Protein AF-A0A3D4H0Y0-F1 (afdb_monomer)

Radius of gyration: 24.09 Å; Cα contacts (8 Å, |Δi|>4): 295; chains: 1; bounding box: 53×53×66 Å

Nearest PDB structures (foldseek):
  8f6h-assembly1_B  TM=2.049E-01  e=4.988E+00  Shewanella oneidensis MR-1
  6fl0-assembly5_Q-3  TM=1.870E-01  e=9.368E+00  Borreliella bavariensis

pLDDT: mean 88.41, std 10.38, range [53.19, 98.62]

Secondary structure (DSSP, 8-state):
-HHHHHHHHHHHHHHHHHHHHHHHHHHHHHHHHHHHTT-HHHHHHHHHHHHHHHHHHHHHHIIIIIHHHHHHHHHHHHHHHHS--SS-TTTSTTHHHHH-HHHHHHHHHHHHHHHHHHHHHTHHHHHHHHT----S-B-TTT--BHHIIIIIHHHHHHHHHHHHHHHHHHHHHHHHHHHHTTSEE-SSS-EE-HHHHHHHHHHHHHHHHHHHHHHHHHHHHGGG-B-SSSBS--HHIIIIIHHHHHHHHHHHHHHHHHHHHHHHH--THHHHHHHHHHHHHHHHHHTS--

Structure (mmCIF, N/CA/C/O backbone):
data_AF-A0A3D4H0Y0-F1
#
_entry.id   AF-A0A3D4H0Y0-F1
#
loop_
_atom_site.group_PDB
_atom_site.id
_atom_site.type_symbol
_atom_site.label_atom_id
_atom_site.label_alt_id
_atom_site.label_comp_id
_atom_site.label_asym_id
_atom_site.label_entity_id
_atom_site.label_seq_id
_atom_site.pdbx_PDB_ins_code
_atom_site.Cartn_x
_atom_site.Cartn_y
_atom_site.Cartn_z
_atom_site.occupancy
_atom_site.B_iso_or_equiv
_atom_site.auth_seq_id
_atom_site.auth_comp_id
_atom_site.auth_asym_id
_atom_site.auth_atom_id
_atom_site.pdbx_PDB_model_num
ATOM 1 N N . MET A 1 1 ? 22.592 -27.698 -20.020 1.00 54.56 1 MET A N 1
ATOM 2 C CA . MET A 1 1 ? 21.573 -26.816 -19.390 1.00 54.56 1 MET A CA 1
ATOM 3 C C . MET A 1 1 ? 20.230 -27.520 -19.154 1.00 54.56 1 MET A C 1
ATOM 5 O O . MET A 1 1 ? 19.582 -27.231 -18.156 1.00 54.56 1 MET A O 1
ATOM 9 N N . GLU A 1 2 ? 19.843 -28.496 -19.982 1.00 62.19 2 GLU A N 1
ATOM 10 C CA . GLU A 1 2 ? 18.548 -29.202 -19.914 1.00 62.19 2 GLU A CA 1
ATOM 11 C C . GLU A 1 2 ? 18.306 -30.037 -18.634 1.00 62.19 2 GLU A C 1
ATOM 13 O O . GLU A 1 2 ? 17.194 -30.087 -18.117 1.00 62.19 2 GLU A O 1
ATOM 18 N N . GLN A 1 3 ? 19.344 -30.651 -18.047 1.00 63.59 3 GLN A N 1
ATOM 19 C CA . GLN A 1 3 ? 19.195 -31.382 -16.775 1.00 63.59 3 GLN A CA 1
ATOM 20 C C . GLN A 1 3 ? 18.912 -30.462 -15.576 1.00 63.59 3 GLN A C 1
ATOM 22 O O . GLN A 1 3 ? 18.228 -30.871 -14.639 1.00 63.59 3 GLN A O 1
ATOM 27 N N . ARG A 1 4 ? 19.414 -29.216 -15.589 1.00 66.25 4 ARG A N 1
ATOM 28 C CA . ARG A 1 4 ? 19.151 -28.243 -14.517 1.00 66.25 4 ARG A CA 1
ATOM 29 C C . ARG A 1 4 ? 17.690 -27.787 -14.548 1.00 66.25 4 ARG A C 1
ATOM 31 O O . ARG A 1 4 ? 17.073 -27.759 -13.491 1.00 66.25 4 ARG A O 1
ATOM 38 N N . SER A 1 5 ? 17.113 -27.506 -15.722 1.00 71.50 5 SER A N 1
ATOM 39 C CA . SER A 1 5 ? 15.701 -27.094 -15.826 1.00 71.50 5 SER A CA 1
ATOM 40 C C . SER A 1 5 ? 14.728 -28.215 -15.440 1.00 71.50 5 SER A C 1
ATOM 42 O O . SER A 1 5 ? 13.776 -27.957 -14.710 1.00 71.50 5 SER A O 1
ATOM 44 N N . LYS A 1 6 ? 15.007 -29.471 -15.823 1.00 78.88 6 LYS A N 1
ATOM 45 C CA . LYS A 1 6 ? 14.192 -30.636 -15.425 1.00 78.88 6 LYS A CA 1
ATOM 46 C C . LYS A 1 6 ? 14.171 -30.844 -13.904 1.00 78.88 6 LYS A C 1
ATOM 48 O O . LYS A 1 6 ? 13.111 -31.107 -13.347 1.00 78.88 6 LYS A O 1
ATOM 53 N N . ARG A 1 7 ? 15.306 -30.654 -13.215 1.00 82.25 7 ARG A N 1
ATOM 54 C CA . ARG A 1 7 ? 15.380 -30.734 -11.741 1.00 82.25 7 ARG A CA 1
ATOM 55 C C . ARG A 1 7 ? 14.537 -29.658 -11.051 1.00 82.25 7 ARG A C 1
ATOM 57 O O . ARG A 1 7 ? 13.837 -29.976 -10.097 1.00 82.25 7 ARG A O 1
ATOM 64 N N . TRP A 1 8 ? 14.562 -28.418 -11.547 1.00 81.50 8 TRP A N 1
ATOM 65 C CA . TRP A 1 8 ? 13.731 -27.337 -11.003 1.00 81.50 8 TRP A CA 1
ATOM 66 C C . TRP A 1 8 ? 12.239 -27.597 -11.202 1.00 81.50 8 TRP A C 1
ATOM 68 O O . TRP A 1 8 ? 11.475 -27.406 -10.267 1.00 81.50 8 TRP A O 1
ATOM 78 N N . ILE A 1 9 ? 11.831 -28.111 -12.366 1.00 83.19 9 ILE A N 1
ATOM 79 C CA . ILE A 1 9 ? 10.428 -28.467 -12.627 1.00 83.19 9 ILE A CA 1
ATOM 80 C C . ILE A 1 9 ? 9.958 -29.555 -11.657 1.00 83.19 9 ILE A C 1
ATOM 82 O O . ILE A 1 9 ? 8.912 -29.404 -11.033 1.00 83.19 9 ILE A O 1
ATOM 86 N N . VAL A 1 10 ? 10.746 -30.620 -11.477 1.00 87.94 10 VAL A N 1
ATOM 87 C CA . VAL A 1 10 ? 10.414 -31.696 -10.531 1.00 87.94 10 VAL A CA 1
ATOM 88 C C . VAL A 1 10 ? 10.321 -31.157 -9.102 1.00 87.94 10 VAL A C 1
ATOM 90 O O . VAL A 1 10 ? 9.354 -31.455 -8.409 1.00 87.94 10 VAL A O 1
ATOM 93 N N . LEU A 1 11 ? 11.261 -30.309 -8.672 1.00 88.19 11 LEU A N 1
ATOM 94 C CA . LEU A 1 11 ? 11.213 -29.676 -7.349 1.00 88.19 11 LEU A CA 1
ATOM 95 C C . LEU A 1 11 ? 9.971 -28.796 -7.167 1.00 88.19 11 LEU A C 1
ATOM 97 O O . LEU A 1 11 ? 9.327 -28.876 -6.126 1.00 88.19 11 LEU A O 1
ATOM 101 N N . THR A 1 12 ? 9.601 -27.990 -8.165 1.00 84.81 12 THR A N 1
ATOM 102 C CA . THR A 1 12 ? 8.393 -27.153 -8.113 1.00 84.81 12 THR A CA 1
ATOM 103 C C . THR A 1 12 ? 7.126 -27.997 -8.045 1.00 84.81 12 THR A C 1
ATOM 105 O O . THR A 1 12 ? 6.233 -27.676 -7.267 1.00 84.81 12 THR A O 1
ATOM 108 N N . VAL A 1 13 ? 7.049 -29.088 -8.810 1.00 88.56 13 VAL A N 1
ATOM 109 C CA . VAL A 1 13 ? 5.905 -30.011 -8.776 1.00 88.56 13 VAL A CA 1
ATOM 110 C C . VAL A 1 13 ? 5.809 -30.711 -7.422 1.00 88.56 13 VAL A C 1
ATOM 112 O O . VAL A 1 13 ? 4.723 -30.778 -6.856 1.00 88.56 13 VAL A O 1
ATOM 115 N N . LEU A 1 14 ? 6.929 -31.182 -6.867 1.00 87.75 14 LEU A N 1
ATOM 116 C CA . LEU A 1 14 ? 6.955 -31.839 -5.558 1.00 87.75 14 LEU A CA 1
ATOM 117 C C . LEU A 1 14 ? 6.588 -30.874 -4.426 1.00 87.75 14 LEU A C 1
ATOM 119 O O . LEU A 1 14 ? 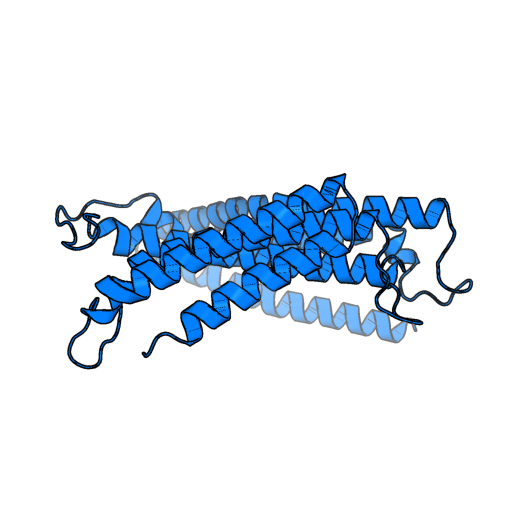5.767 -31.218 -3.581 1.00 87.75 14 LEU A O 1
ATOM 123 N N . LEU A 1 15 ? 7.141 -29.657 -4.430 1.00 85.38 15 LEU A N 1
ATOM 124 C CA . LEU A 1 15 ? 6.785 -28.619 -3.459 1.00 85.38 15 LEU A CA 1
ATOM 125 C C . LEU A 1 15 ? 5.312 -28.223 -3.598 1.00 85.38 15 LEU A C 1
ATOM 127 O O . LEU A 1 15 ? 4.591 -28.198 -2.605 1.00 85.38 15 LEU A O 1
ATOM 131 N N . GLY A 1 16 ? 4.846 -27.973 -4.824 1.00 82.81 16 GLY A N 1
ATOM 132 C CA . GLY A 1 16 ? 3.447 -27.651 -5.102 1.00 82.81 16 GLY A CA 1
ATOM 133 C C . GLY A 1 16 ? 2.494 -28.761 -4.658 1.00 82.81 16 GLY A C 1
ATOM 134 O O . GLY A 1 16 ? 1.477 -28.476 -4.033 1.00 82.81 16 GLY A O 1
ATOM 135 N N . GLY A 1 17 ? 2.855 -30.023 -4.902 1.00 83.56 17 GLY A N 1
ATOM 136 C CA . GLY A 1 17 ? 2.104 -31.191 -4.449 1.00 83.56 17 GLY A CA 1
ATOM 137 C C . GLY A 1 17 ? 2.077 -31.321 -2.927 1.00 83.56 17 GLY A C 1
ATOM 138 O O . GLY A 1 17 ? 1.008 -31.506 -2.354 1.00 83.56 17 GLY A O 1
ATOM 139 N N . PHE A 1 18 ? 3.220 -31.154 -2.255 1.00 85.00 18 PHE A N 1
ATOM 140 C CA . PHE A 1 18 ? 3.308 -31.214 -0.795 1.00 85.00 18 PHE A CA 1
ATOM 141 C C . PHE A 1 18 ? 2.444 -30.135 -0.127 1.00 85.00 18 PHE A C 1
ATOM 143 O O . PHE A 1 18 ? 1.617 -30.448 0.731 1.00 85.00 18 PHE A O 1
ATOM 150 N N . PHE A 1 19 ? 2.579 -28.872 -0.540 1.00 81.56 19 PHE A N 1
ATOM 151 C CA . PHE A 1 19 ? 1.761 -27.788 0.010 1.00 81.56 19 PHE A CA 1
ATOM 152 C C . PHE A 1 19 ? 0.279 -27.938 -0.359 1.00 81.56 19 PHE A C 1
ATOM 154 O O . PHE A 1 19 ? -0.586 -27.697 0.482 1.00 81.56 19 PHE A O 1
ATOM 161 N N . GLY A 1 20 ? -0.020 -28.386 -1.582 1.00 81.69 20 GLY A N 1
ATOM 162 C CA . GLY A 1 20 ? -1.386 -28.608 -2.052 1.00 81.69 20 GLY A CA 1
ATOM 163 C C . GLY A 1 20 ? -2.115 -29.709 -1.280 1.00 81.69 20 GLY A C 1
ATOM 164 O O . GLY A 1 20 ? -3.254 -29.512 -0.868 1.00 81.69 20 GLY A O 1
ATOM 165 N N . ILE A 1 21 ? -1.454 -30.841 -1.015 1.00 85.88 21 ILE A N 1
ATOM 166 C CA . ILE A 1 21 ? -2.041 -31.948 -0.246 1.00 85.88 21 ILE A CA 1
ATOM 167 C C . ILE A 1 21 ? -2.321 -31.515 1.193 1.00 85.88 21 ILE A C 1
ATOM 169 O O . ILE A 1 21 ? -3.424 -31.737 1.679 1.00 85.88 21 ILE A O 1
ATOM 173 N N . ASN A 1 22 ? -1.371 -30.851 1.860 1.00 84.00 22 ASN A N 1
ATOM 174 C CA . ASN A 1 22 ? -1.583 -30.363 3.228 1.00 84.00 22 ASN A CA 1
ATOM 175 C C . ASN A 1 22 ? -2.764 -29.385 3.306 1.00 84.00 22 ASN A C 1
ATOM 177 O O . ASN A 1 22 ? -3.580 -29.464 4.223 1.00 84.00 22 ASN A O 1
ATOM 181 N N . PHE A 1 23 ? -2.893 -28.501 2.314 1.00 81.38 23 PHE A N 1
ATOM 182 C CA . PHE A 1 23 ? -4.030 -27.592 2.205 1.00 81.38 23 PHE A CA 1
ATOM 183 C C . PHE A 1 23 ? -5.356 -28.354 2.071 1.00 81.38 23 PHE A C 1
ATOM 185 O O . PHE A 1 23 ? -6.297 -28.077 2.813 1.00 81.38 23 PHE A O 1
ATOM 192 N N . LEU A 1 24 ? -5.428 -29.341 1.173 1.00 84.75 24 LEU A N 1
ATOM 193 C CA . LEU A 1 24 ? -6.641 -30.138 0.969 1.00 84.75 24 LEU A CA 1
ATOM 194 C C . LEU A 1 24 ? -7.011 -30.949 2.212 1.00 84.75 24 LEU A C 1
ATOM 196 O O . LEU A 1 24 ? -8.181 -30.980 2.581 1.00 84.75 24 LEU A O 1
ATOM 200 N N . VAL A 1 25 ? -6.026 -31.553 2.881 1.00 89.31 25 VAL A N 1
ATOM 201 C CA . VAL A 1 25 ? -6.243 -32.315 4.118 1.00 89.31 25 VAL A CA 1
ATOM 202 C C . VAL A 1 25 ? -6.786 -31.409 5.220 1.00 89.31 25 VAL A C 1
ATOM 204 O O . VAL A 1 25 ? -7.753 -31.787 5.877 1.00 89.31 25 VAL A O 1
ATOM 207 N N . SER A 1 26 ? -6.230 -30.204 5.392 1.00 86.19 26 SER A N 1
ATOM 208 C CA . SER A 1 26 ? -6.727 -29.230 6.373 1.00 86.19 26 SER A CA 1
ATOM 209 C C . SER A 1 26 ? -8.186 -28.862 6.101 1.00 86.19 26 SER A C 1
ATOM 211 O O . SER A 1 26 ? -9.029 -29.030 6.973 1.00 86.19 26 SER A O 1
ATOM 213 N N . TYR A 1 27 ? -8.509 -28.439 4.874 1.00 86.81 27 TYR A N 1
ATOM 214 C CA . TYR A 1 27 ? -9.871 -28.029 4.514 1.00 86.81 27 TYR A CA 1
ATOM 215 C C . TYR A 1 27 ? -10.884 -29.168 4.598 1.00 86.81 27 TYR A C 1
ATOM 217 O O . TYR A 1 27 ? -12.022 -28.952 5.010 1.00 86.81 27 TYR A O 1
ATOM 225 N N . TYR A 1 2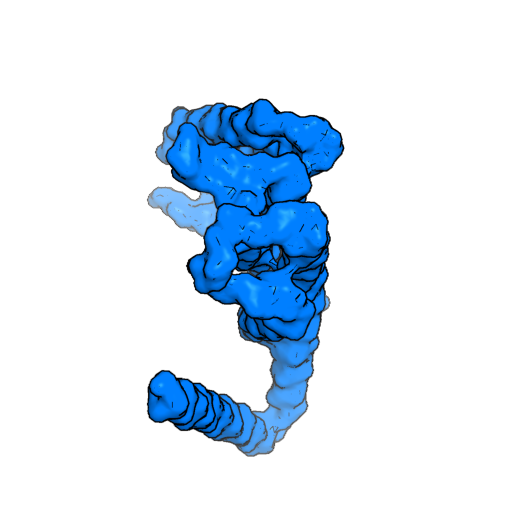8 ? -10.482 -30.373 4.200 1.00 88.12 28 TYR A N 1
ATOM 226 C CA . TYR A 1 28 ? -11.331 -31.552 4.289 1.00 88.12 28 TYR A CA 1
ATOM 227 C C . TYR A 1 28 ? -11.599 -31.939 5.746 1.00 88.12 28 TYR A C 1
ATOM 229 O O . TYR A 1 28 ? -12.737 -32.236 6.102 1.00 88.12 28 TYR A O 1
ATOM 237 N N . THR A 1 29 ? -10.573 -31.875 6.599 1.00 90.06 29 THR A N 1
ATOM 238 C CA . THR A 1 29 ? -10.706 -32.143 8.037 1.00 90.06 29 THR A CA 1
ATOM 239 C C . THR A 1 29 ? -11.616 -31.114 8.700 1.00 90.06 29 THR A C 1
ATOM 241 O O . THR A 1 29 ? -12.528 -31.501 9.426 1.00 90.06 29 THR A O 1
ATOM 244 N N . ASP A 1 30 ? -11.440 -29.825 8.395 1.00 88.69 30 ASP A N 1
ATOM 245 C CA . ASP A 1 30 ? -12.303 -28.760 8.911 1.00 88.69 30 ASP A CA 1
ATOM 246 C C . ASP A 1 30 ? -13.755 -28.966 8.461 1.00 88.69 30 ASP A C 1
ATOM 248 O O . ASP A 1 30 ? -14.679 -28.887 9.268 1.00 88.69 30 ASP A O 1
ATOM 252 N N . TRP A 1 31 ? -13.972 -29.296 7.184 1.00 91.62 31 TRP A N 1
ATOM 253 C CA . TRP A 1 31 ? -15.306 -29.563 6.650 1.00 91.62 31 TRP A CA 1
ATOM 254 C C . TRP A 1 31 ? -15.997 -30.739 7.355 1.00 91.62 31 TRP A C 1
ATOM 256 O O . TRP A 1 31 ? -17.157 -30.609 7.754 1.00 91.62 31 TRP A O 1
ATOM 266 N N . LEU A 1 32 ? -15.286 -31.854 7.568 1.00 90.94 32 LEU A N 1
ATOM 267 C CA . LEU A 1 32 ? -15.801 -32.998 8.329 1.00 90.94 32 LEU A CA 1
ATOM 268 C C . LEU A 1 32 ? -16.092 -32.632 9.788 1.00 90.94 32 LEU A C 1
ATOM 270 O O . LEU A 1 32 ? -17.118 -33.046 10.325 1.00 90.94 32 LEU A O 1
ATOM 274 N N . TRP A 1 33 ? -15.223 -31.840 10.418 1.00 92.25 33 TRP A N 1
ATOM 275 C CA . TRP A 1 33 ? -15.394 -31.401 11.801 1.00 92.25 33 TRP A CA 1
ATOM 276 C C . TRP A 1 33 ? -16.641 -30.525 11.970 1.00 92.25 33 TRP A C 1
ATOM 278 O O . TRP A 1 33 ? -17.483 -30.812 12.817 1.00 92.25 33 TRP A O 1
ATOM 288 N N . PHE A 1 34 ? -16.819 -29.508 11.117 1.00 91.25 34 PHE A N 1
ATOM 289 C CA . PHE A 1 34 ? -18.019 -28.662 11.135 1.00 91.25 34 PHE A CA 1
ATOM 290 C C . PHE A 1 34 ? -19.288 -29.447 10.789 1.00 91.25 34 PHE A C 1
ATOM 292 O O . PHE A 1 34 ? -20.349 -29.169 11.350 1.00 91.25 34 PHE A O 1
ATOM 299 N N . GLY A 1 35 ? -19.189 -30.416 9.874 1.00 91.06 35 GLY A N 1
ATOM 300 C CA . GLY A 1 35 ? -20.285 -31.320 9.534 1.00 91.06 35 GLY A CA 1
ATOM 301 C C . GLY A 1 35 ? -20.710 -32.197 10.712 1.00 91.06 35 GLY A C 1
ATOM 302 O O . GLY A 1 35 ? -21.901 -32.328 10.962 1.00 91.06 35 GLY A O 1
ATOM 303 N N . GLY A 1 36 ? -19.754 -32.729 11.477 1.00 92.12 36 GLY A N 1
ATOM 304 C CA . GLY A 1 36 ? -20.027 -33.557 12.657 1.00 92.12 36 GLY A CA 1
ATOM 305 C C . GLY A 1 36 ? -20.658 -32.810 13.838 1.00 92.12 36 GLY A C 1
ATOM 306 O O . GLY A 1 36 ? -21.179 -33.452 14.743 1.00 92.12 36 GLY A O 1
ATOM 307 N N . LEU A 1 37 ? -20.622 -31.474 13.832 1.00 92.62 37 LEU A N 1
ATOM 308 C CA . LEU A 1 37 ? -21.196 -30.610 14.870 1.00 92.62 37 LEU A CA 1
ATOM 309 C C . LEU A 1 37 ? -22.500 -29.915 14.435 1.00 92.62 37 LEU A C 1
ATOM 311 O O . LEU A 1 37 ? -22.904 -28.947 15.071 1.00 92.62 37 LEU A O 1
ATOM 315 N N . ASP A 1 38 ? -23.122 -30.333 13.326 1.00 90.31 38 ASP A N 1
ATOM 316 C CA . ASP A 1 38 ? -24.297 -29.669 12.730 1.00 90.31 38 ASP A CA 1
ATOM 317 C C . ASP A 1 38 ? -24.082 -28.164 12.439 1.00 90.31 38 ASP A C 1
ATOM 319 O O . ASP A 1 38 ? -25.002 -27.340 12.413 1.00 90.31 38 ASP A O 1
ATOM 323 N N . HIS A 1 39 ? -22.832 -27.781 12.164 1.00 92.69 39 HIS A N 1
ATOM 324 C CA . HIS A 1 39 ? -22.411 -26.401 11.912 1.00 92.69 39 HIS A CA 1
ATOM 325 C C . HIS A 1 39 ? -21.767 -26.215 10.531 1.00 92.69 39 HIS A C 1
ATOM 327 O O . HIS A 1 39 ? -21.038 -25.248 10.298 1.00 92.69 39 HIS A O 1
ATOM 333 N N . ALA A 1 40 ? -22.092 -27.079 9.563 1.00 89.81 40 ALA A N 1
ATOM 334 C CA . ALA A 1 40 ? -21.593 -27.001 8.185 1.00 89.81 40 ALA A CA 1
ATOM 335 C C . ALA A 1 40 ? -21.831 -25.629 7.514 1.00 89.81 40 ALA A C 1
ATOM 337 O O . ALA A 1 40 ? -21.030 -25.181 6.692 1.00 89.81 40 ALA A O 1
ATOM 338 N N . ALA A 1 41 ? -22.900 -24.915 7.886 1.00 91.38 41 ALA A N 1
ATOM 339 C CA . ALA A 1 41 ? -23.169 -23.564 7.390 1.00 91.38 41 ALA A CA 1
ATOM 340 C C . ALA A 1 41 ? -22.077 -22.549 7.787 1.00 91.38 41 ALA A C 1
ATOM 342 O O . ALA A 1 41 ? -21.784 -21.631 7.018 1.00 91.38 41 ALA A O 1
ATOM 343 N N . VAL A 1 42 ? -21.449 -22.713 8.958 1.00 90.75 42 VAL A N 1
ATOM 344 C CA . VAL A 1 42 ? -20.369 -21.836 9.440 1.00 90.75 42 VAL A CA 1
ATOM 345 C C . VAL A 1 42 ? -19.126 -21.992 8.568 1.00 90.75 42 VAL A C 1
ATOM 347 O O . VAL A 1 42 ? -18.540 -20.987 8.165 1.00 90.75 42 VAL A O 1
ATOM 350 N N . PHE A 1 43 ? -18.779 -23.228 8.202 1.00 90.94 43 PHE A N 1
ATOM 351 C CA . PHE A 1 43 ? -17.675 -23.513 7.283 1.00 90.94 43 PHE A CA 1
ATOM 352 C C . PHE A 1 43 ? -17.863 -22.808 5.934 1.00 90.94 43 PHE A C 1
ATOM 354 O O . PHE A 1 43 ? -16.965 -22.112 5.460 1.00 90.94 43 PHE A O 1
ATOM 361 N N . TRP A 1 44 ? -19.052 -22.915 5.333 1.00 91.31 44 TRP A N 1
ATOM 362 C CA . TRP A 1 44 ? -19.324 -22.266 4.048 1.00 91.31 44 TRP A CA 1
ATOM 363 C C . TRP A 1 44 ? -19.301 -20.740 4.135 1.00 91.31 44 TRP A C 1
ATOM 365 O O . TRP A 1 44 ? -18.750 -20.097 3.243 1.00 91.31 44 TRP A O 1
ATOM 375 N N . ARG A 1 45 ? -19.826 -20.153 5.219 1.00 91.06 45 ARG A N 1
ATOM 376 C CA . ARG A 1 45 ? -19.740 -18.701 5.455 1.00 91.06 45 ARG A CA 1
ATOM 377 C C . ARG A 1 45 ? -18.294 -18.235 5.612 1.00 91.06 45 ARG A C 1
ATOM 379 O O . ARG A 1 45 ? -17.912 -17.233 5.013 1.00 91.06 45 ARG A O 1
ATOM 386 N N . MET A 1 46 ? -17.483 -18.977 6.366 1.00 92.06 46 MET A N 1
ATOM 387 C CA . MET A 1 46 ? -16.050 -18.713 6.517 1.00 92.06 46 MET A CA 1
ATOM 388 C C . MET A 1 46 ? -15.338 -18.744 5.161 1.00 92.06 46 MET A C 1
ATOM 390 O O . MET A 1 46 ? -14.586 -17.825 4.829 1.00 92.06 46 MET A O 1
ATOM 394 N N . LEU A 1 47 ? -15.597 -19.778 4.357 1.00 91.81 47 LEU A N 1
ATOM 395 C CA . LEU A 1 47 ? -14.970 -19.945 3.052 1.00 91.81 47 LEU A CA 1
ATOM 396 C C . LEU A 1 47 ? -15.364 -18.830 2.081 1.00 91.81 47 LEU A C 1
ATOM 398 O O . LEU A 1 47 ? -14.498 -18.246 1.430 1.00 91.81 47 LEU A O 1
ATOM 402 N N . GLN A 1 48 ? -16.653 -18.489 2.025 1.00 94.31 48 GLN A N 1
ATOM 403 C CA . GLN A 1 48 ? -17.159 -17.381 1.215 1.00 94.31 48 GLN A CA 1
ATOM 404 C C . GLN A 1 48 ? -16.525 -16.051 1.622 1.00 94.31 48 GLN A C 1
ATOM 406 O O . GLN A 1 48 ? -16.066 -15.318 0.751 1.00 94.31 48 GLN A O 1
ATOM 411 N N . ALA A 1 49 ? -16.436 -15.761 2.923 1.00 95.00 49 ALA A N 1
ATOM 412 C CA . ALA A 1 49 ? -15.794 -14.546 3.415 1.00 95.00 49 ALA A CA 1
ATOM 413 C C . ALA A 1 49 ? -14.313 -14.490 3.020 1.00 95.00 49 ALA A C 1
ATOM 415 O O . ALA A 1 49 ? -13.850 -13.476 2.502 1.00 95.00 49 ALA A O 1
ATOM 416 N N . ARG A 1 50 ? -13.583 -15.602 3.175 1.00 95.31 50 ARG A N 1
ATOM 417 C CA . ARG A 1 50 ? -12.175 -15.706 2.771 1.00 95.31 50 ARG A CA 1
ATOM 418 C C . ARG A 1 50 ? -11.977 -15.457 1.277 1.00 95.31 50 ARG A C 1
ATOM 420 O O . ARG A 1 50 ? -11.094 -14.685 0.902 1.00 95.31 50 ARG A O 1
ATOM 427 N N . PHE A 1 51 ? -12.802 -16.070 0.428 1.00 95.31 51 PHE A N 1
ATOM 428 C CA . PHE A 1 51 ? -12.757 -15.843 -1.017 1.00 95.31 51 PHE A CA 1
ATOM 429 C C . PHE A 1 51 ? -13.150 -14.410 -1.389 1.00 95.31 51 PHE A C 1
ATOM 431 O O . PHE A 1 51 ? -12.454 -13.789 -2.189 1.00 95.31 51 PHE A O 1
ATOM 438 N N . ALA A 1 52 ? -14.204 -13.856 -0.787 1.00 96.31 52 ALA A N 1
ATOM 439 C CA . ALA A 1 52 ? -14.649 -12.488 -1.037 1.00 96.31 52 ALA A CA 1
ATOM 440 C C . ALA A 1 52 ? -13.572 -11.460 -0.659 1.00 96.31 52 ALA A C 1
ATOM 442 O O . ALA A 1 52 ? -13.246 -10.592 -1.469 1.00 96.31 52 ALA A O 1
ATOM 443 N N . SER A 1 53 ? -12.947 -11.600 0.516 1.00 97.12 53 SER A N 1
ATOM 444 C CA . SER A 1 53 ? -11.788 -10.794 0.915 1.00 97.12 53 SER A CA 1
ATOM 445 C C . SER A 1 53 ? -10.633 -10.946 -0.073 1.00 97.12 53 SER A C 1
ATOM 447 O O . SER A 1 53 ? -10.051 -9.949 -0.497 1.00 97.12 53 SER A O 1
ATOM 449 N N . GLY A 1 54 ? -10.320 -12.177 -0.486 1.00 97.50 54 GLY A N 1
ATOM 450 C CA . GLY A 1 54 ? -9.262 -12.440 -1.460 1.00 97.50 54 GLY A CA 1
ATOM 451 C C . GLY A 1 54 ? -9.501 -11.766 -2.809 1.00 97.50 54 GLY A C 1
ATOM 452 O O . GLY A 1 54 ? -8.582 -11.171 -3.366 1.00 97.50 54 GLY A O 1
ATOM 453 N N . ILE A 1 55 ? -10.738 -11.797 -3.306 1.00 97.94 55 ILE A N 1
ATOM 454 C CA . ILE A 1 55 ? -11.138 -11.123 -4.546 1.00 97.94 55 ILE A CA 1
ATOM 455 C C . ILE A 1 55 ? -11.062 -9.605 -4.381 1.00 97.94 55 ILE A C 1
ATOM 457 O O . ILE A 1 55 ? -10.491 -8.938 -5.239 1.00 97.94 55 ILE A O 1
ATOM 461 N N . LEU A 1 56 ? -11.579 -9.055 -3.279 1.00 98.06 56 LEU A N 1
ATOM 462 C CA . LEU A 1 56 ? -11.562 -7.616 -3.007 1.00 98.06 56 LEU A CA 1
ATOM 463 C C . LEU A 1 56 ? -10.129 -7.068 -2.969 1.00 98.06 56 LEU A C 1
ATOM 465 O O . LEU A 1 56 ? -9.779 -6.158 -3.721 1.00 98.06 56 LEU A O 1
ATOM 469 N N . PHE A 1 57 ? -9.275 -7.646 -2.125 1.00 98.31 57 PHE A N 1
ATOM 470 C CA . PHE A 1 57 ? -7.887 -7.206 -1.985 1.00 98.31 57 PHE A CA 1
ATOM 471 C C . PHE A 1 57 ? -7.032 -7.585 -3.197 1.00 98.31 57 PHE A C 1
ATOM 473 O O . PHE A 1 57 ? -6.135 -6.830 -3.568 1.00 98.31 57 PHE A O 1
ATOM 480 N N . GLY A 1 58 ? -7.339 -8.697 -3.867 1.00 98.31 58 GLY A N 1
ATOM 481 C CA . GLY A 1 58 ? -6.743 -9.064 -5.149 1.00 98.31 58 GLY A CA 1
ATOM 482 C C . GLY A 1 58 ? -7.063 -8.047 -6.246 1.00 98.31 58 GLY A C 1
ATOM 483 O O . GLY A 1 58 ? -6.169 -7.652 -6.987 1.00 98.31 58 GLY A O 1
ATOM 484 N N . ALA A 1 59 ? -8.298 -7.546 -6.315 1.00 98.56 59 ALA A N 1
ATOM 485 C CA . ALA A 1 59 ? -8.684 -6.493 -7.252 1.00 98.56 59 ALA A CA 1
ATOM 486 C C . ALA A 1 59 ? -7.959 -5.173 -6.949 1.00 98.56 59 ALA A C 1
ATOM 488 O O . ALA A 1 59 ? -7.424 -4.546 -7.863 1.00 98.56 59 ALA A O 1
ATOM 489 N N . ILE A 1 60 ? -7.851 -4.783 -5.674 1.00 98.50 60 ILE A N 1
ATOM 490 C CA . ILE A 1 60 ? -7.063 -3.607 -5.263 1.00 98.50 60 ILE A CA 1
ATOM 491 C C . ILE A 1 60 ? -5.587 -3.786 -5.653 1.00 98.50 60 ILE A C 1
ATOM 493 O O . ILE A 1 60 ? -4.985 -2.890 -6.246 1.00 98.50 60 ILE A O 1
ATOM 497 N N . ALA A 1 61 ? -5.002 -4.957 -5.385 1.00 98.50 61 ALA A N 1
ATOM 498 C CA . ALA A 1 61 ? -3.631 -5.270 -5.778 1.00 98.50 61 ALA A CA 1
ATOM 499 C C . ALA A 1 61 ? -3.450 -5.249 -7.302 1.00 98.50 61 ALA A C 1
ATOM 501 O O . ALA A 1 61 ? -2.437 -4.750 -7.781 1.00 98.50 61 ALA A O 1
ATOM 502 N N . LEU A 1 62 ? -4.424 -5.734 -8.075 1.00 98.31 62 LEU A N 1
ATOM 503 C CA . LEU A 1 62 ? -4.404 -5.679 -9.536 1.00 98.31 62 LEU A CA 1
ATOM 504 C C . LEU A 1 62 ? -4.414 -4.233 -10.039 1.00 98.31 62 LEU A C 1
ATOM 506 O O . LEU A 1 62 ? -3.635 -3.886 -10.927 1.00 98.31 62 LEU A O 1
ATOM 510 N N . LEU A 1 63 ? -5.249 -3.382 -9.443 1.00 98.25 63 LEU A N 1
ATOM 511 C CA . LEU A 1 63 ? -5.307 -1.963 -9.782 1.00 98.25 63 LEU A CA 1
ATOM 512 C C . LEU A 1 63 ? -4.007 -1.232 -9.454 1.00 98.25 63 LEU A C 1
ATOM 514 O O . LEU A 1 63 ? -3.640 -0.327 -10.190 1.00 98.25 63 LEU A O 1
ATOM 518 N N . ILE A 1 64 ? -3.294 -1.610 -8.394 1.00 98.19 64 ILE A N 1
ATOM 519 C CA . ILE A 1 64 ? -2.030 -0.965 -8.016 1.00 98.19 64 ILE A CA 1
ATOM 520 C C . ILE A 1 64 ? -0.857 -1.622 -8.748 1.00 98.19 64 ILE A C 1
ATOM 522 O O . ILE A 1 64 ? -0.242 -1.012 -9.619 1.00 98.19 64 ILE A O 1
ATOM 526 N N . VAL A 1 65 ? -0.550 -2.877 -8.434 1.00 98.00 65 VAL A N 1
ATOM 527 C CA . VAL A 1 65 ? 0.616 -3.602 -8.954 1.00 98.00 65 VAL A CA 1
ATOM 528 C C . VAL A 1 65 ? 0.472 -3.879 -10.444 1.00 98.00 65 VAL A C 1
ATOM 530 O O . VAL A 1 65 ? 1.407 -3.647 -11.212 1.00 98.00 65 VAL A O 1
ATOM 533 N N . GLY A 1 66 ? -0.702 -4.347 -10.871 1.00 96.62 66 GLY A N 1
ATOM 534 C CA . GLY A 1 66 ? -0.950 -4.693 -12.267 1.00 96.62 66 GLY A CA 1
ATOM 535 C C . GLY A 1 66 ? -0.814 -3.488 -13.192 1.00 96.62 66 GLY A C 1
ATOM 536 O O . GLY A 1 66 ? -0.120 -3.580 -14.205 1.00 96.62 66 GLY A O 1
ATOM 537 N N . THR A 1 67 ? -1.395 -2.341 -12.828 1.00 97.00 67 THR A N 1
ATOM 538 C CA . THR A 1 67 ? -1.277 -1.116 -13.638 1.00 97.00 67 THR A CA 1
ATOM 539 C C . THR A 1 67 ? 0.154 -0.581 -13.661 1.00 97.00 67 THR A C 1
ATOM 541 O O . THR A 1 67 ? 0.648 -0.247 -14.736 1.00 97.00 67 THR A O 1
ATOM 544 N N . ASN A 1 68 ? 0.860 -0.572 -12.525 1.00 97.62 68 ASN A N 1
ATOM 545 C CA . ASN A 1 68 ? 2.247 -0.108 -12.443 1.00 97.62 68 ASN A CA 1
ATOM 546 C C . ASN A 1 68 ? 3.197 -0.976 -13.284 1.00 97.62 68 ASN A C 1
ATOM 548 O O . ASN A 1 68 ? 4.001 -0.449 -14.057 1.00 97.62 68 ASN A O 1
ATOM 552 N N . ILE A 1 69 ? 3.084 -2.305 -13.193 1.00 96.06 69 ILE A N 1
ATOM 553 C CA . ILE A 1 69 ? 3.891 -3.235 -13.998 1.00 96.06 69 ILE A CA 1
ATOM 554 C C . ILE A 1 69 ? 3.523 -3.132 -15.482 1.00 96.06 69 ILE A C 1
ATOM 556 O O . ILE A 1 69 ? 4.409 -3.164 -16.340 1.00 96.06 69 ILE A O 1
ATOM 560 N N . TRP A 1 70 ? 2.237 -2.971 -15.806 1.00 95.25 70 TRP A N 1
ATOM 561 C CA . TRP A 1 70 ? 1.786 -2.772 -17.182 1.00 95.25 70 TRP A CA 1
ATOM 562 C C . TRP A 1 70 ? 2.348 -1.480 -17.793 1.00 95.25 70 TRP A C 1
ATOM 564 O O . TRP A 1 70 ? 2.914 -1.536 -18.889 1.00 95.25 70 TRP A O 1
ATOM 574 N N . LEU A 1 71 ? 2.270 -0.354 -17.072 1.00 94.38 71 LEU A N 1
ATOM 575 C CA . LEU A 1 71 ? 2.836 0.937 -17.480 1.00 94.38 71 LEU A CA 1
ATOM 576 C C . LEU A 1 71 ? 4.353 0.849 -17.662 1.00 94.38 71 LEU A C 1
ATOM 578 O O . LEU A 1 71 ? 4.872 1.244 -18.709 1.00 94.38 71 LEU A O 1
ATOM 582 N N . ALA A 1 72 ? 5.063 0.270 -16.690 1.00 93.19 72 ALA A N 1
ATOM 583 C CA . ALA A 1 72 ? 6.509 0.083 -16.772 1.00 93.19 72 ALA A CA 1
ATOM 584 C C . ALA A 1 72 ? 6.892 -0.773 -17.986 1.00 93.19 72 ALA A C 1
ATOM 586 O O . ALA A 1 72 ? 7.744 -0.380 -18.781 1.00 93.19 72 ALA A O 1
ATOM 587 N N . GLY A 1 73 ? 6.198 -1.894 -18.203 1.00 91.00 73 GLY A N 1
ATOM 588 C CA . GLY A 1 73 ? 6.406 -2.742 -19.372 1.00 91.00 73 GLY A CA 1
ATOM 589 C C . GLY A 1 73 ? 6.079 -2.039 -20.693 1.00 91.00 73 GLY A C 1
ATOM 590 O O . GLY A 1 73 ? 6.766 -2.260 -21.689 1.00 91.00 73 GLY A O 1
ATOM 591 N N . GLN A 1 74 ? 5.057 -1.180 -20.740 1.00 89.25 74 GLN A N 1
ATOM 592 C CA . GLN A 1 74 ? 4.751 -0.382 -21.930 1.00 89.25 74 GLN A CA 1
ATOM 593 C C . GLN A 1 74 ? 5.885 0.595 -22.252 1.00 89.25 74 GLN A C 1
ATOM 595 O O . GLN A 1 74 ? 6.335 0.633 -23.400 1.00 89.25 74 GLN A O 1
ATOM 600 N N . PHE A 1 75 ? 6.364 1.353 -21.264 1.00 86.88 75 PHE A N 1
ATOM 601 C CA . PHE A 1 75 ? 7.432 2.332 -21.467 1.00 86.88 75 PHE A CA 1
ATOM 602 C C . PHE A 1 75 ? 8.764 1.668 -21.816 1.00 86.88 75 PHE A C 1
ATOM 604 O O . PHE A 1 75 ? 9.407 2.087 -22.778 1.00 86.88 75 PHE A O 1
ATOM 611 N N . THR A 1 76 ? 9.129 0.590 -21.119 1.00 86.12 76 THR A N 1
ATOM 612 C CA . THR A 1 76 ? 10.330 -0.205 -21.403 1.00 86.12 76 THR A CA 1
ATOM 613 C C . THR A 1 76 ? 10.300 -0.783 -22.814 1.00 86.12 76 THR A C 1
ATOM 615 O O . THR A 1 76 ? 11.234 -0.578 -23.585 1.00 86.12 76 THR A O 1
ATOM 618 N N . ARG A 1 77 ? 9.211 -1.452 -23.213 1.00 84.75 77 ARG A N 1
ATOM 619 C CA . ARG A 1 77 ? 9.122 -2.035 -24.562 1.00 84.75 77 ARG A CA 1
ATOM 620 C C . ARG A 1 77 ? 9.127 -0.975 -25.657 1.00 84.75 77 ARG A C 1
ATOM 622 O O . ARG A 1 77 ? 9.638 -1.242 -26.739 1.00 84.75 77 ARG A O 1
ATOM 629 N N . GLN A 1 78 ? 8.544 0.200 -25.415 1.00 82.31 78 GLN A N 1
ATOM 630 C CA . GLN A 1 78 ? 8.614 1.302 -26.374 1.00 82.31 78 GLN A CA 1
ATOM 631 C C . GLN A 1 78 ? 10.051 1.817 -26.516 1.00 82.31 78 GLN A C 1
ATOM 633 O O . GLN A 1 78 ? 10.501 2.019 -27.640 1.00 82.31 78 GLN A O 1
ATOM 638 N N . ALA A 1 79 ? 10.776 1.983 -25.406 1.00 80.69 79 ALA A N 1
ATOM 639 C CA . ALA A 1 79 ? 12.174 2.410 -25.421 1.00 80.69 79 ALA A CA 1
ATOM 640 C C . ALA A 1 79 ? 13.069 1.408 -26.174 1.00 80.69 79 ALA A C 1
ATOM 642 O O . ALA A 1 79 ? 13.758 1.799 -27.111 1.00 80.69 79 ALA A O 1
ATOM 643 N N . LEU A 1 80 ? 12.953 0.110 -25.866 1.00 78.81 80 LEU A N 1
ATOM 644 C CA . LEU A 1 80 ? 13.723 -0.968 -26.510 1.00 78.81 80 LEU A CA 1
ATOM 645 C C . LEU A 1 80 ? 13.424 -1.152 -28.010 1.00 78.81 80 LEU A C 1
ATOM 647 O O . LEU A 1 80 ? 14.208 -1.772 -28.727 1.00 78.81 80 LEU A O 1
ATOM 651 N N . ARG A 1 81 ? 12.272 -0.668 -28.495 1.00 77.06 81 ARG A N 1
ATOM 652 C CA . ARG A 1 81 ? 11.923 -0.669 -29.928 1.00 77.06 81 ARG A CA 1
ATOM 653 C C . ARG A 1 81 ? 12.537 0.503 -30.687 1.00 77.06 81 ARG A C 1
ATOM 655 O O . ARG A 1 81 ? 12.801 0.356 -31.870 1.00 77.06 81 ARG A O 1
ATOM 662 N N . LEU A 1 82 ? 12.687 1.654 -30.031 1.00 76.25 82 LEU A N 1
ATOM 663 C CA . LEU A 1 82 ? 13.121 2.901 -30.668 1.00 76.25 82 LEU A CA 1
ATOM 664 C C . LEU A 1 82 ? 14.633 3.129 -30.562 1.00 76.25 82 LEU A C 1
ATOM 666 O O . LEU A 1 82 ? 15.204 3.715 -31.471 1.00 76.25 82 LEU A O 1
ATOM 670 N N . GLY A 1 83 ? 15.259 2.708 -29.459 1.00 67.50 83 GLY A N 1
ATOM 671 C CA . GLY A 1 83 ? 16.653 3.041 -29.137 1.00 67.50 83 GLY A CA 1
ATOM 672 C C . GLY A 1 83 ? 17.611 1.855 -29.030 1.00 67.50 83 GLY A C 1
ATOM 673 O O . GLY A 1 83 ? 18.751 2.064 -28.638 1.00 67.50 83 GLY A O 1
ATOM 674 N N . GLY A 1 84 ? 17.168 0.631 -29.341 1.00 66.31 84 GLY A N 1
ATOM 675 C CA . GLY A 1 84 ? 17.965 -0.579 -29.104 1.00 66.31 84 GLY A CA 1
ATOM 676 C C . GLY A 1 84 ? 18.092 -0.933 -27.616 1.00 66.31 84 GLY A C 1
ATOM 677 O O . GLY A 1 84 ? 17.497 -0.282 -26.751 1.00 66.31 84 GLY A O 1
ATOM 678 N N . SER A 1 85 ? 18.809 -2.017 -27.317 1.00 65.44 85 SER A N 1
ATOM 679 C CA . SER A 1 85 ? 19.166 -2.358 -25.937 1.00 65.44 85 SER A CA 1
ATOM 680 C C . SER A 1 85 ? 20.230 -1.370 -25.437 1.00 65.44 85 SER A C 1
ATOM 682 O O . SER A 1 85 ? 21.140 -1.044 -26.193 1.00 65.44 85 SER A O 1
ATOM 684 N N . PRO A 1 86 ? 20.158 -0.875 -24.188 1.00 63.59 86 PRO A N 1
ATOM 685 C CA . PRO A 1 86 ? 21.256 -0.115 -23.579 1.00 63.59 86 PRO A CA 1
ATOM 686 C C . PRO A 1 86 ? 22.536 -0.935 -23.378 1.00 63.59 86 PRO A C 1
ATOM 688 O O . PRO A 1 86 ? 23.564 -0.370 -23.021 1.00 63.59 86 PRO A O 1
ATOM 691 N N . TRP A 1 87 ? 22.431 -2.252 -23.529 1.00 65.94 87 TRP A N 1
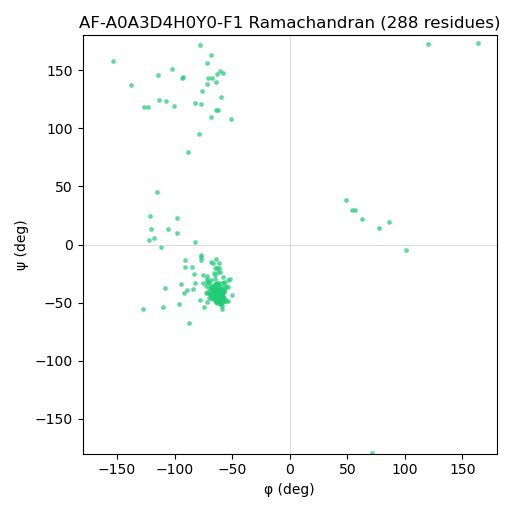ATOM 692 C CA . TRP A 1 87 ? 23.493 -3.230 -23.359 1.00 65.94 87 TRP A CA 1
ATOM 693 C C . TRP A 1 87 ? 24.010 -3.659 -24.736 1.00 65.94 87 TRP A C 1
ATOM 695 O O . TRP A 1 87 ? 23.233 -3.652 -25.695 1.00 65.94 87 TRP A O 1
ATOM 705 N N . GLU A 1 88 ? 25.282 -4.052 -24.836 1.00 62.75 88 GLU A N 1
ATOM 706 C CA . GLU A 1 88 ? 25.817 -4.646 -26.068 1.00 62.75 88 GLU A CA 1
ATOM 707 C C . GLU A 1 88 ? 25.021 -5.909 -26.448 1.00 62.75 88 GLU A C 1
ATOM 709 O O . GLU A 1 88 ? 24.462 -6.599 -25.584 1.00 62.75 88 GLU A O 1
ATOM 714 N N . ASP A 1 89 ? 24.904 -6.170 -27.755 1.00 59.12 89 ASP A N 1
ATOM 715 C CA . ASP A 1 89 ? 24.055 -7.226 -28.313 1.00 59.12 89 ASP A CA 1
ATOM 716 C C . ASP A 1 89 ? 24.314 -8.583 -27.625 1.00 59.12 89 ASP A C 1
ATOM 718 O O . ASP A 1 89 ? 25.335 -9.233 -27.840 1.00 59.12 89 ASP A O 1
ATOM 722 N N . GLY A 1 90 ? 23.353 -9.029 -26.806 1.00 54.62 90 GLY A N 1
ATOM 723 C CA . GLY A 1 90 ? 23.388 -10.321 -26.110 1.00 54.62 90 GLY A CA 1
ATOM 724 C C . GLY A 1 90 ? 23.794 -10.289 -24.630 1.00 54.62 90 GLY A C 1
ATOM 725 O O . GLY A 1 90 ? 23.696 -11.327 -23.974 1.00 54.62 90 GLY A O 1
ATOM 726 N N . GLU A 1 91 ? 24.180 -9.138 -24.072 1.00 60.44 91 GLU A N 1
ATOM 727 C CA . GLU A 1 91 ? 24.667 -9.054 -22.684 1.00 60.44 91 GLU A CA 1
ATOM 728 C C . GLU A 1 91 ? 23.581 -8.769 -21.640 1.00 60.44 91 GLU A C 1
ATOM 730 O O . GLU A 1 91 ? 23.768 -9.066 -20.462 1.00 60.44 91 GLU A O 1
ATOM 735 N N . ALA A 1 92 ? 22.425 -8.238 -22.046 1.00 60.38 92 ALA A N 1
ATOM 736 C CA . ALA A 1 92 ? 21.338 -7.890 -21.134 1.00 60.38 92 ALA A CA 1
ATOM 737 C C . ALA A 1 92 ? 20.685 -9.141 -20.509 1.00 60.38 92 ALA A C 1
ATOM 739 O O . ALA A 1 92 ? 19.923 -9.851 -21.188 1.00 60.38 92 ALA A O 1
ATOM 740 N N . PRO A 1 93 ? 20.866 -9.408 -19.200 1.00 58.03 93 PRO A N 1
ATOM 741 C CA . PRO A 1 93 ? 20.203 -10.528 -18.553 1.00 58.03 93 PRO A CA 1
ATOM 742 C C . PRO A 1 93 ? 18.686 -10.303 -18.589 1.00 58.03 93 PRO A C 1
ATOM 744 O O . PRO A 1 93 ? 18.160 -9.365 -17.993 1.00 58.03 93 PRO A O 1
ATOM 747 N N . GLY A 1 94 ? 17.961 -11.171 -19.296 1.00 69.06 94 GLY A N 1
ATOM 748 C CA . GLY A 1 94 ? 16.499 -11.121 -19.337 1.00 69.06 94 GLY A CA 1
ATOM 749 C C . GLY A 1 94 ? 15.894 -10.186 -20.387 1.00 69.06 94 GLY A C 1
ATOM 750 O O . GLY A 1 94 ? 14.703 -9.894 -20.293 1.00 69.06 94 GLY A O 1
ATOM 751 N N . GLU A 1 95 ? 16.624 -9.773 -21.427 1.00 75.56 95 GLU A N 1
ATOM 752 C CA . GLU A 1 95 ? 16.042 -8.968 -22.517 1.00 75.56 95 GLU A CA 1
ATOM 753 C C . GLU A 1 95 ? 14.830 -9.647 -23.185 1.00 75.56 95 GLU A C 1
ATOM 755 O O . GLU A 1 95 ? 13.819 -9.005 -23.481 1.00 75.56 95 GLU A O 1
ATOM 760 N N . VAL A 1 96 ? 14.880 -10.976 -23.330 1.00 78.62 96 VAL A N 1
ATOM 761 C CA . VAL A 1 96 ? 13.753 -11.799 -23.802 1.00 78.62 96 VAL A CA 1
ATOM 762 C C . VAL A 1 96 ? 12.516 -11.614 -22.910 1.00 78.62 96 VAL A C 1
ATOM 764 O O . VAL A 1 96 ? 11.395 -11.494 -23.411 1.00 78.62 96 VAL A O 1
ATOM 767 N N . LEU A 1 97 ? 12.706 -11.534 -21.589 1.00 82.06 97 LEU A N 1
ATOM 768 C CA . LEU A 1 97 ? 11.627 -11.293 -20.628 1.00 82.06 97 LEU A CA 1
ATOM 769 C C . LEU A 1 97 ? 11.122 -9.847 -20.713 1.00 82.06 97 LEU A C 1
ATOM 771 O O . LEU A 1 97 ? 9.913 -9.634 -20.726 1.00 82.06 97 LEU A O 1
ATOM 775 N N . LEU A 1 98 ? 12.018 -8.866 -20.857 1.00 83.81 98 LEU A N 1
ATOM 776 C CA . LEU A 1 98 ? 11.660 -7.448 -21.005 1.00 83.81 98 LEU A CA 1
ATOM 777 C C . LEU A 1 98 ? 10.878 -7.162 -22.298 1.00 83.81 98 LEU A C 1
ATOM 779 O O . LEU A 1 98 ? 10.037 -6.262 -22.351 1.00 83.81 98 LEU A O 1
ATOM 783 N N . ARG A 1 99 ? 11.108 -7.940 -23.360 1.00 83.62 99 ARG A N 1
ATOM 784 C CA . ARG A 1 99 ? 10.344 -7.836 -24.614 1.00 83.62 99 ARG A CA 1
ATOM 785 C C . ARG A 1 99 ? 9.014 -8.604 -24.557 1.00 83.62 99 ARG A C 1
ATOM 787 O O . ARG A 1 99 ? 8.061 -8.221 -25.243 1.00 83.62 99 ARG A O 1
ATOM 794 N N . SER A 1 100 ? 8.907 -9.636 -23.718 1.00 86.94 100 SER A N 1
ATOM 795 C CA . SER A 1 100 ? 7.727 -10.504 -23.614 1.00 86.94 100 SER A CA 1
ATOM 796 C C . SER A 1 100 ? 6.577 -9.863 -22.838 1.00 86.94 100 SER A C 1
ATOM 798 O O . SER A 1 100 ? 6.686 -9.589 -21.649 1.00 86.94 100 SER A O 1
ATOM 800 N N . ARG A 1 101 ? 5.405 -9.705 -23.471 1.00 88.88 101 ARG A N 1
ATOM 801 C CA . ARG A 1 101 ? 4.178 -9.262 -22.773 1.00 88.88 101 ARG A CA 1
ATOM 802 C C . ARG A 1 101 ? 3.723 -10.261 -21.707 1.00 88.88 101 ARG A C 1
ATOM 804 O O . ARG A 1 101 ? 3.249 -9.841 -20.656 1.00 88.88 101 ARG A O 1
ATOM 811 N N . MET A 1 102 ? 3.887 -11.557 -21.974 1.00 90.25 102 MET A N 1
ATOM 812 C CA . MET A 1 102 ? 3.493 -12.620 -21.047 1.00 90.25 102 MET A CA 1
ATOM 813 C C . MET A 1 102 ? 4.317 -12.588 -19.761 1.00 90.25 102 MET A C 1
ATOM 815 O O . MET A 1 102 ? 3.752 -12.808 -18.698 1.00 90.25 102 MET A O 1
ATOM 819 N N . ALA A 1 103 ? 5.605 -12.231 -19.825 1.00 90.06 103 ALA A N 1
ATOM 820 C CA . ALA A 1 103 ? 6.438 -12.120 -18.627 1.00 90.06 103 ALA A CA 1
ATOM 821 C C . ALA A 1 103 ? 5.872 -11.095 -17.626 1.00 90.06 103 ALA A C 1
ATOM 823 O O . ALA A 1 103 ? 5.761 -11.396 -16.441 1.00 90.06 103 ALA A O 1
ATOM 824 N N . TYR A 1 104 ? 5.426 -9.927 -18.102 1.00 92.25 104 TYR A N 1
ATOM 825 C CA . TYR A 1 104 ? 4.792 -8.913 -17.248 1.00 92.25 104 TYR A CA 1
ATOM 826 C C . TYR A 1 104 ? 3.444 -9.373 -16.685 1.00 92.25 104 TYR A C 1
ATOM 828 O O . TYR A 1 104 ? 3.164 -9.113 -15.520 1.00 92.25 104 TYR A O 1
ATOM 836 N N . VAL A 1 105 ? 2.619 -10.056 -17.488 1.00 94.75 105 VAL A N 1
ATOM 837 C CA . VAL A 1 105 ? 1.319 -10.582 -17.034 1.00 94.75 105 VAL A CA 1
ATOM 838 C C . VAL A 1 105 ? 1.514 -11.647 -15.959 1.00 94.75 105 VAL A C 1
ATOM 840 O O . VAL A 1 105 ? 0.846 -11.598 -14.933 1.00 94.75 105 VAL A O 1
ATOM 843 N N . VAL A 1 106 ? 2.457 -12.570 -16.158 1.00 94.25 106 VAL A N 1
ATOM 844 C CA . VAL A 1 106 ? 2.778 -13.617 -15.181 1.00 94.25 106 VAL A CA 1
ATOM 845 C C . VAL A 1 106 ? 3.364 -13.008 -13.907 1.00 94.25 106 VAL A C 1
ATOM 847 O O . VAL A 1 106 ? 2.923 -13.361 -12.816 1.00 94.25 106 VAL A O 1
ATOM 850 N N . ALA A 1 107 ? 4.295 -12.055 -14.021 1.00 93.56 107 ALA A N 1
ATOM 851 C CA . ALA A 1 107 ? 4.875 -11.371 -12.864 1.00 93.56 107 ALA A CA 1
ATOM 852 C C . ALA A 1 107 ? 3.818 -10.592 -12.063 1.00 93.56 107 ALA A C 1
ATOM 854 O O . ALA A 1 107 ? 3.744 -10.727 -10.842 1.00 93.56 107 ALA A O 1
ATOM 855 N N . ALA A 1 108 ? 2.961 -9.823 -12.743 1.00 96.38 108 ALA A N 1
ATOM 856 C CA . ALA A 1 108 ? 1.861 -9.112 -12.102 1.00 96.38 108 ALA A CA 1
ATOM 857 C C . ALA A 1 108 ? 0.861 -10.085 -11.466 1.00 96.38 108 ALA A C 1
ATOM 859 O O . ALA A 1 108 ? 0.502 -9.905 -10.308 1.00 96.38 108 ALA A O 1
ATOM 860 N N . GLY A 1 109 ? 0.460 -11.139 -12.181 1.00 97.44 109 GLY A N 1
ATOM 861 C CA . GLY A 1 109 ? -0.464 -12.157 -11.682 1.00 97.44 109 GLY A CA 1
ATOM 862 C C . GLY A 1 109 ? 0.053 -12.859 -10.428 1.00 97.44 109 GLY A C 1
ATOM 863 O O . GLY A 1 109 ? -0.697 -13.014 -9.469 1.00 97.44 109 GLY A O 1
ATOM 864 N N . ALA A 1 110 ? 1.342 -13.206 -10.389 1.00 96.81 110 ALA A N 1
ATOM 865 C CA . ALA A 1 110 ? 1.967 -13.808 -9.214 1.00 96.81 110 ALA A CA 1
ATOM 866 C C . ALA A 1 110 ? 1.936 -12.866 -7.998 1.00 96.81 110 ALA A C 1
ATOM 868 O O . ALA A 1 110 ? 1.528 -13.273 -6.912 1.00 96.81 110 ALA A O 1
ATOM 869 N N . LEU A 1 111 ? 2.309 -11.593 -8.174 1.00 97.50 111 LEU A N 1
ATOM 870 C CA . LEU A 1 111 ? 2.292 -10.605 -7.088 1.00 97.50 111 LEU A CA 1
ATOM 871 C C . LEU A 1 111 ? 0.871 -10.283 -6.608 1.00 97.50 111 LEU A C 1
ATOM 873 O O . LEU A 1 111 ? 0.631 -10.191 -5.405 1.00 97.50 111 LEU A O 1
ATOM 877 N N . VAL A 1 112 ? -0.080 -10.161 -7.537 1.00 98.19 112 VAL A N 1
ATOM 878 C CA . VAL A 1 112 ? -1.502 -9.957 -7.234 1.00 98.19 112 VAL A CA 1
ATOM 879 C C . VAL A 1 112 ? -2.072 -11.150 -6.477 1.00 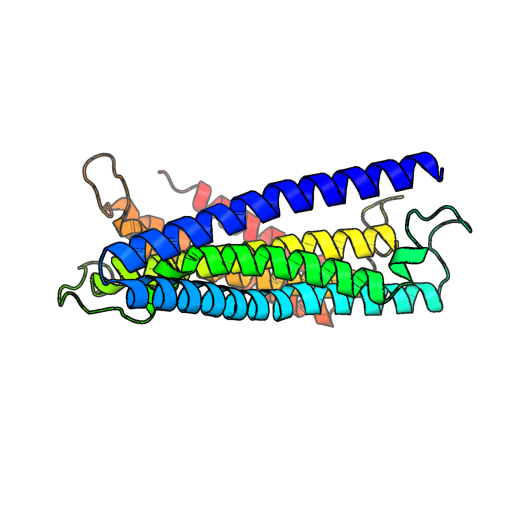98.19 112 VAL A C 1
ATOM 881 O O . VAL A 1 112 ? -2.808 -10.949 -5.517 1.00 98.19 112 VAL A O 1
ATOM 884 N N . PHE A 1 113 ? -1.706 -12.379 -6.849 1.00 97.12 113 PHE A N 1
ATOM 885 C CA . PHE A 1 113 ? -2.127 -13.582 -6.134 1.00 97.12 113 PHE A CA 1
ATOM 886 C C . PHE A 1 113 ? -1.602 -13.599 -4.693 1.00 97.12 113 PHE A C 1
ATOM 888 O O . PHE A 1 113 ? -2.370 -13.846 -3.763 1.00 97.12 113 PHE A O 1
ATOM 895 N N . VAL A 1 114 ? -0.320 -13.274 -4.488 1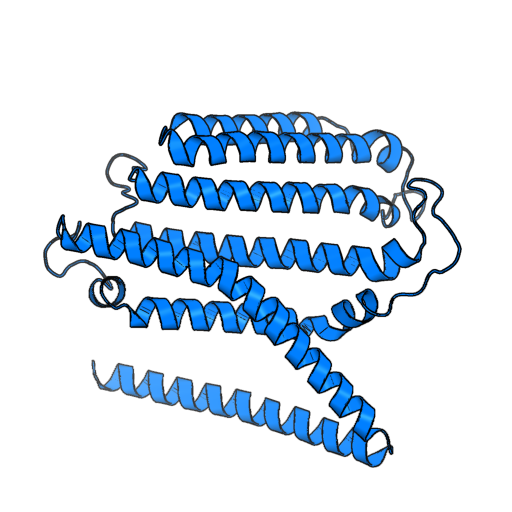.00 97.38 114 VAL A N 1
ATOM 896 C CA . VAL A 1 114 ? 0.281 -13.199 -3.145 1.00 97.38 114 VAL A CA 1
ATOM 897 C C . VAL A 1 114 ? -0.425 -12.149 -2.285 1.00 97.38 114 VAL A C 1
ATOM 899 O O . VAL A 1 114 ? -0.844 -12.454 -1.169 1.00 97.38 114 VAL A O 1
ATOM 902 N N . LEU A 1 115 ? -0.612 -10.932 -2.803 1.00 97.56 115 LEU A N 1
ATOM 903 C CA . LEU A 1 115 ? -1.309 -9.861 -2.085 1.00 97.56 115 LEU A CA 1
ATOM 904 C C . LEU A 1 115 ? -2.784 -10.210 -1.834 1.00 97.56 115 LEU A C 1
ATOM 906 O O . LEU A 1 115 ? -3.273 -10.052 -0.719 1.00 97.56 115 LEU A O 1
ATOM 910 N N . GLY A 1 116 ? -3.484 -10.757 -2.827 1.00 97.56 116 GLY A N 1
ATOM 911 C CA . GLY A 1 116 ? -4.858 -11.232 -2.678 1.00 97.56 116 GLY A CA 1
ATOM 912 C C . GLY A 1 116 ? -4.985 -12.279 -1.571 1.00 97.56 116 GLY A C 1
ATOM 913 O O . GLY A 1 116 ? -5.897 -12.192 -0.755 1.00 97.56 116 GLY A O 1
ATOM 914 N N . ASN A 1 117 ? -4.030 -13.206 -1.455 1.00 96.38 117 ASN A N 1
ATOM 915 C CA . ASN A 1 117 ? -4.015 -14.194 -0.376 1.00 96.38 117 ASN A CA 1
ATOM 916 C C . ASN A 1 117 ? -3.745 -13.567 1.007 1.00 96.38 117 ASN A C 1
ATOM 918 O O . ASN A 1 117 ? -4.350 -13.987 1.995 1.00 96.38 117 ASN A O 1
ATOM 922 N N . ILE A 1 118 ? -2.901 -12.529 1.091 1.00 96.69 118 ILE A N 1
ATOM 923 C CA . ILE A 1 118 ? -2.731 -11.745 2.328 1.00 96.69 118 ILE A CA 1
ATOM 924 C C . ILE A 1 118 ? -4.067 -11.111 2.734 1.00 96.69 118 ILE A C 1
ATOM 926 O O . ILE A 1 118 ? -4.478 -11.240 3.885 1.00 96.69 118 ILE A O 1
ATOM 930 N N . GLY A 1 119 ? -4.788 -10.499 1.793 1.00 96.69 119 GLY A N 1
ATOM 931 C CA . GLY A 1 119 ? -6.124 -9.948 2.037 1.00 96.69 119 GLY A CA 1
ATOM 932 C C . GLY A 1 119 ? -7.158 -11.004 2.424 1.00 96.69 119 GLY A C 1
ATOM 933 O O . GLY A 1 119 ? -7.923 -10.805 3.364 1.00 96.69 119 GLY A O 1
ATOM 934 N N . ALA A 1 120 ? -7.131 -12.164 1.764 1.00 96.75 120 ALA A N 1
ATOM 935 C CA . ALA A 1 120 ? -7.978 -13.306 2.091 1.00 96.75 120 ALA A CA 1
ATOM 936 C C . ALA A 1 120 ? -7.761 -13.777 3.535 1.00 96.75 120 ALA A C 1
ATOM 938 O O . ALA A 1 120 ? -8.719 -14.130 4.214 1.00 96.75 120 ALA A O 1
ATOM 939 N N . SER A 1 121 ? -6.517 -13.754 4.030 1.00 95.44 121 SER A N 1
ATOM 940 C CA . SER A 1 121 ? -6.208 -14.140 5.414 1.00 95.44 121 SER A CA 1
ATOM 941 C C . SER A 1 121 ? -6.882 -13.243 6.463 1.00 95.44 121 SER A C 1
ATOM 943 O O . SER A 1 121 ? -7.139 -13.698 7.574 1.00 95.44 121 SER A O 1
ATOM 945 N N . GLN A 1 122 ? -7.226 -12.003 6.098 1.00 97.25 122 GLN A N 1
ATOM 946 C CA . GLN A 1 122 ? -7.836 -11.001 6.977 1.00 97.25 122 GLN A CA 1
ATOM 947 C C . GLN A 1 122 ? -9.361 -10.911 6.834 1.00 97.25 122 GLN A C 1
ATOM 949 O O . GLN A 1 122 ? -9.974 -9.908 7.200 1.00 97.25 122 GLN A O 1
ATOM 954 N N . TRP A 1 123 ? -10.005 -11.975 6.353 1.00 96.06 123 TRP A N 1
ATOM 955 C CA . TRP A 1 123 ? -11.464 -12.056 6.298 1.00 96.06 123 TRP A CA 1
ATOM 956 C C . TRP A 1 123 ? -12.175 -11.800 7.640 1.00 96.06 123 TRP A C 1
ATOM 958 O O . TRP A 1 123 ? -13.203 -11.120 7.604 1.00 96.06 123 TRP A O 1
ATOM 968 N N . PRO A 1 124 ? -11.670 -12.217 8.829 1.00 96.31 124 PRO A N 1
ATOM 969 C CA . PRO A 1 124 ? -12.361 -11.918 10.082 1.00 96.31 124 PRO A CA 1
ATOM 970 C C . PRO A 1 124 ? -12.370 -10.418 10.370 1.00 96.31 124 PRO A C 1
ATOM 972 O O . PRO A 1 124 ? -13.345 -9.897 10.900 1.00 96.31 124 PRO A O 1
ATOM 975 N N . LEU A 1 125 ? -11.290 -9.721 10.005 1.00 96.75 125 LEU A N 1
ATOM 976 C CA . LEU A 1 125 ? -11.158 -8.281 10.184 1.00 96.75 125 LEU A CA 1
ATOM 977 C C . LEU A 1 125 ? -12.125 -7.518 9.274 1.00 96.75 125 LEU A C 1
ATOM 979 O O . LEU A 1 125 ? -12.794 -6.600 9.736 1.00 96.75 125 LEU A O 1
ATOM 983 N N . LEU A 1 126 ? -12.249 -7.938 8.008 1.00 96.25 126 LEU A N 1
ATOM 984 C CA . LEU A 1 126 ? -13.225 -7.360 7.084 1.00 96.25 126 LEU A CA 1
ATOM 985 C C . LEU A 1 126 ? -14.660 -7.565 7.586 1.00 96.25 126 LEU A C 1
ATOM 987 O O . LEU A 1 126 ? -15.436 -6.617 7.598 1.00 96.25 126 LEU A O 1
ATOM 991 N N . LEU A 1 127 ? -15.015 -8.776 8.028 1.00 95.81 127 LEU A N 1
ATOM 992 C CA . LEU A 1 127 ? -16.364 -9.038 8.535 1.00 95.81 127 LEU A CA 1
ATOM 993 C C . LEU A 1 127 ? -16.677 -8.235 9.799 1.00 95.81 127 LEU A C 1
ATOM 995 O O . LEU A 1 127 ? -17.777 -7.710 9.912 1.00 95.81 127 LEU A O 1
ATOM 999 N N . ARG A 1 128 ? -15.718 -8.107 10.724 1.00 95.69 128 ARG A N 1
ATOM 1000 C CA . ARG A 1 128 ? -15.872 -7.274 11.928 1.00 95.69 128 ARG A CA 1
ATOM 1001 C C . ARG A 1 128 ? -16.148 -5.812 11.589 1.00 95.69 128 ARG A C 1
ATOM 1003 O O . ARG A 1 128 ? -16.917 -5.182 12.294 1.00 95.69 128 ARG A O 1
ATOM 1010 N N . TYR A 1 129 ? -15.532 -5.297 10.527 1.00 96.69 129 TYR A N 1
ATOM 1011 C CA . TYR A 1 129 ? -15.795 -3.948 10.034 1.00 96.69 129 TYR A CA 1
ATOM 1012 C C . TYR A 1 129 ? -17.157 -3.824 9.339 1.00 96.69 129 TYR A C 1
ATOM 1014 O O . TYR A 1 129 ? -17.858 -2.844 9.542 1.00 96.69 129 TYR A O 1
ATOM 1022 N N . MET A 1 130 ? -17.542 -4.805 8.516 1.00 95.94 130 MET A N 1
ATOM 1023 C CA . MET A 1 130 ? -18.811 -4.758 7.773 1.00 95.94 130 MET A CA 1
ATOM 1024 C C . MET A 1 130 ? -20.047 -4.969 8.654 1.00 95.94 130 MET A C 1
ATOM 1026 O O . MET A 1 130 ? -21.126 -4.495 8.310 1.00 95.94 130 MET A O 1
ATOM 1030 N N . TYR A 1 131 ? -19.893 -5.725 9.738 1.00 95.38 131 TYR A N 1
ATOM 1031 C CA . TYR A 1 131 ? -20.941 -6.040 10.705 1.00 95.38 131 TYR A CA 1
ATOM 1032 C C . TYR A 1 131 ? -20.596 -5.443 12.073 1.00 95.38 131 TYR A C 1
ATOM 1034 O O . TYR A 1 131 ? -20.668 -6.130 13.095 1.00 95.38 131 TYR A O 1
ATOM 1042 N N . ASP A 1 132 ? -20.149 -4.188 12.082 1.00 94.12 132 ASP A N 1
ATOM 1043 C CA . ASP A 1 132 ? -19.875 -3.469 13.316 1.00 94.12 132 ASP A CA 1
ATOM 1044 C C . ASP A 1 132 ? -21.176 -3.086 14.045 1.00 94.12 132 ASP A C 1
ATOM 1046 O O . ASP A 1 132 ? -22.264 -3.006 13.470 1.00 94.12 132 ASP A O 1
ATOM 1050 N N . HIS A 1 133 ? -21.071 -2.889 15.358 1.00 94.94 133 HIS A N 1
ATOM 1051 C CA . HIS A 1 133 ? -22.179 -2.444 16.198 1.00 94.94 133 HIS A CA 1
ATOM 1052 C C . HIS A 1 133 ? -21.686 -1.396 17.200 1.00 94.94 133 HIS A C 1
ATOM 1054 O O . HIS A 1 133 ? -20.614 -1.587 17.781 1.00 94.94 133 HIS A O 1
ATOM 1060 N N . PRO A 1 134 ? -22.448 -0.307 17.426 1.00 95.62 134 PRO A N 1
ATOM 1061 C CA . PRO A 1 134 ? -22.069 0.725 18.382 1.00 95.62 134 PRO A CA 1
ATOM 1062 C C . PRO A 1 134 ? -22.114 0.180 19.809 1.00 95.62 134 PRO A C 1
ATOM 1064 O O . PRO A 1 134 ? -23.015 -0.582 20.167 1.00 95.62 134 PRO A O 1
ATOM 1067 N N . PHE A 1 135 ? -21.172 0.621 20.639 1.00 95.06 135 PHE A N 1
ATOM 1068 C CA . PHE A 1 135 ? -21.200 0.336 22.073 1.00 95.06 135 PHE A CA 1
ATOM 1069 C C . PHE A 1 135 ? -22.064 1.347 22.840 1.00 95.06 135 PHE A C 1
ATOM 1071 O O . PHE A 1 135 ? -22.492 1.056 23.954 1.00 95.06 135 PHE A O 1
ATOM 1078 N N . GLY A 1 136 ? -22.334 2.522 22.259 1.00 95.44 136 GLY A N 1
ATOM 1079 C CA . GLY A 1 136 ? -23.089 3.600 22.904 1.00 95.44 136 GLY A CA 1
ATOM 1080 C C . GLY A 1 136 ? -22.259 4.391 23.915 1.00 95.44 136 GLY A C 1
ATOM 1081 O O . GLY A 1 136 ? -22.812 5.134 24.724 1.00 95.44 136 GLY A O 1
ATOM 1082 N N . VAL A 1 137 ? -20.936 4.222 23.882 1.00 95.81 137 VAL A N 1
ATOM 1083 C CA . VAL A 1 137 ? -19.985 4.895 24.765 1.00 95.81 137 VAL A CA 1
ATOM 1084 C C . VAL A 1 137 ? -18.942 5.565 23.889 1.00 95.81 137 VAL A C 1
ATOM 1086 O O . VAL A 1 137 ? -18.221 4.891 23.152 1.00 95.81 137 VAL A O 1
ATOM 1089 N N . SER A 1 138 ? -18.865 6.890 23.982 1.00 95.56 138 SER A N 1
ATOM 1090 C CA . SER A 1 138 ? -17.876 7.684 23.258 1.00 95.56 138 SER A CA 1
ATOM 1091 C C . SER A 1 138 ? -16.629 7.914 24.096 1.00 95.56 138 SER A C 1
ATOM 1093 O O . SER A 1 138 ? -16.702 8.117 25.310 1.00 95.56 138 SER A O 1
ATOM 1095 N N . ASP A 1 139 ? -15.479 7.930 23.434 1.00 93.25 139 ASP A N 1
ATOM 1096 C CA . ASP A 1 139 ? -14.227 8.310 24.059 1.00 93.25 139 ASP A CA 1
ATOM 1097 C C . ASP A 1 139 ? -14.198 9.829 24.355 1.00 93.25 139 ASP A C 1
ATOM 1099 O O . ASP A 1 139 ? -14.705 10.632 23.565 1.00 93.25 139 ASP A O 1
ATOM 1103 N N . PRO A 1 140 ? -13.603 10.263 25.479 1.00 91.94 140 PRO A N 1
ATOM 1104 C CA . PRO A 1 140 ? -13.622 11.668 25.883 1.00 91.94 140 PRO A CA 1
ATOM 1105 C C . PRO A 1 140 ? -12.641 12.565 25.108 1.00 91.94 140 PRO A C 1
ATOM 1107 O O . PRO A 1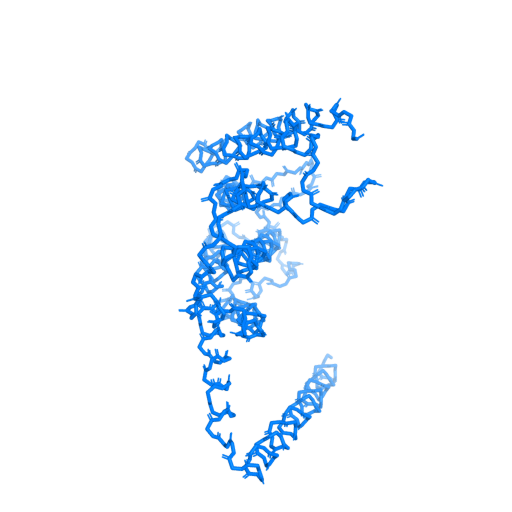 140 ? -12.700 13.782 25.265 1.00 91.94 140 PRO A O 1
ATOM 1110 N N . ILE A 1 141 ? -11.724 12.006 24.310 1.00 92.25 141 ILE A N 1
ATOM 1111 C CA . ILE A 1 141 ? -10.643 12.757 23.648 1.00 92.25 141 ILE A CA 1
ATOM 1112 C C . ILE A 1 141 ? -11.044 13.122 22.216 1.00 92.25 141 ILE A C 1
ATOM 1114 O O . ILE A 1 141 ? -10.950 14.279 21.811 1.00 92.25 141 ILE A O 1
ATOM 1118 N N . PHE A 1 142 ? -11.494 12.136 21.446 1.00 94.56 142 PHE A N 1
ATOM 1119 C CA . PHE A 1 142 ? -11.829 12.250 20.030 1.00 94.56 142 PHE A CA 1
ATOM 1120 C C . PHE A 1 142 ? -13.329 12.110 19.751 1.00 94.56 142 PHE A C 1
ATOM 1122 O O . PHE A 1 142 ? -13.741 12.272 18.597 1.00 94.56 142 PHE A O 1
ATOM 1129 N N . SER A 1 143 ? -14.144 11.863 20.785 1.00 95.00 143 SER A N 1
ATOM 1130 C CA . SER A 1 143 ? -15.607 11.748 20.692 1.00 95.00 143 SER A CA 1
ATOM 1131 C C . SER A 1 143 ? -16.080 10.677 19.697 1.00 95.00 143 SER A C 1
ATOM 1133 O O . SER A 1 143 ? -17.145 10.809 19.095 1.00 95.00 143 SER A O 1
ATOM 1135 N N . GLN A 1 144 ? -15.289 9.622 19.503 1.00 95.56 144 GLN A N 1
ATOM 1136 C CA . GLN A 1 144 ? -15.617 8.444 18.705 1.00 95.56 144 GLN A CA 1
ATOM 1137 C C . GLN A 1 144 ? -16.212 7.352 19.597 1.00 95.56 144 GLN A C 1
ATOM 1139 O O . GLN A 1 144 ? -15.781 7.161 20.732 1.00 95.56 144 GLN A O 1
ATOM 1144 N N . ASP A 1 145 ? -17.186 6.601 19.083 1.00 96.81 145 ASP A N 1
ATOM 1145 C CA . ASP A 1 145 ? -17.696 5.416 19.782 1.00 96.81 145 ASP A CA 1
ATOM 1146 C C . ASP A 1 145 ? -16.585 4.359 19.924 1.00 96.81 145 ASP A C 1
ATOM 1148 O O . ASP A 1 145 ? -15.751 4.197 19.028 1.00 96.81 145 ASP A O 1
ATOM 1152 N N . VAL A 1 146 ? -16.589 3.596 21.020 1.00 95.25 146 VAL A N 1
ATOM 1153 C CA . VAL A 1 146 ? -15.651 2.477 21.239 1.00 95.25 146 VAL A CA 1
ATOM 1154 C C . VAL A 1 146 ? -15.635 1.488 20.057 1.00 95.25 146 VAL A C 1
ATOM 1156 O O . VAL A 1 146 ? -14.583 0.923 19.744 1.00 95.25 146 VAL A O 1
ATOM 1159 N N . ALA A 1 147 ? -16.743 1.338 19.324 1.00 96.00 147 ALA A N 1
ATOM 1160 C CA . ALA A 1 147 ? -16.841 0.539 18.101 1.00 96.00 147 ALA A CA 1
ATOM 1161 C C . ALA A 1 147 ? -15.810 0.941 17.043 1.00 96.00 147 ALA A C 1
ATOM 1163 O O . ALA A 1 147 ? -15.256 0.074 16.360 1.00 96.00 147 ALA A O 1
ATOM 1164 N N . TYR A 1 148 ? -15.491 2.237 16.937 1.00 96.25 148 TYR A N 1
ATOM 1165 C CA . TYR A 1 148 ? -14.459 2.716 16.026 1.00 96.25 148 TYR A CA 1
ATOM 1166 C C . TYR A 1 148 ? -13.118 2.049 16.331 1.00 96.25 148 TYR A C 1
ATOM 1168 O O . TYR A 1 148 ? -12.448 1.560 15.429 1.00 96.25 148 TYR A O 1
ATOM 1176 N N . TYR A 1 149 ? -12.747 1.973 17.604 1.00 95.31 149 TYR A N 1
ATOM 1177 C CA . TYR A 1 149 ? -11.458 1.457 18.052 1.00 95.31 149 TYR A CA 1
ATOM 1178 C C . TYR A 1 149 ? -11.364 -0.069 17.968 1.00 95.31 149 TYR A C 1
ATOM 1180 O O . TYR A 1 149 ? -10.289 -0.595 17.672 1.00 95.31 149 TYR A O 1
ATOM 1188 N N . VAL A 1 150 ? -12.474 -0.776 18.189 1.00 95.00 150 VAL A N 1
ATOM 1189 C CA . VAL A 1 150 ? -12.524 -2.248 18.198 1.00 95.00 150 VAL A CA 1
ATOM 1190 C C . VAL A 1 150 ? -12.677 -2.835 16.791 1.00 95.00 150 VAL A C 1
ATOM 1192 O O . VAL A 1 150 ? -12.065 -3.860 16.483 1.00 95.00 150 VAL A O 1
ATOM 1195 N N . PHE A 1 151 ? -13.475 -2.200 15.927 1.00 96.19 151 PHE A N 1
ATOM 1196 C CA . PHE A 1 151 ? -13.836 -2.743 14.613 1.00 96.19 151 PHE A CA 1
ATOM 1197 C C . PHE A 1 151 ? -13.197 -1.972 13.454 1.00 96.19 151 PHE A C 1
ATOM 1199 O O . PHE A 1 151 ? -12.515 -2.562 12.614 1.00 96.19 151 PHE A O 1
ATOM 1206 N N . SER A 1 152 ? -13.384 -0.650 13.414 1.00 96.94 152 SER A N 1
ATOM 1207 C CA . SER A 1 152 ? -13.005 0.175 12.259 1.00 96.94 152 SER A CA 1
ATOM 1208 C C . SER A 1 152 ? -11.509 0.477 12.177 1.00 96.94 152 SER A C 1
ATOM 1210 O O . SER A 1 152 ? -10.899 0.312 11.121 1.00 96.94 152 SER A O 1
ATOM 1212 N N . LEU A 1 153 ? -10.893 0.909 13.275 1.00 96.94 153 LEU A N 1
ATOM 1213 C CA . LEU A 1 153 ? -9.494 1.321 13.319 1.00 96.94 153 LEU A CA 1
ATOM 1214 C C . LEU A 1 153 ? -8.547 0.169 12.944 1.00 96.94 153 LEU A C 1
ATOM 1216 O O . LEU A 1 153 ? -7.732 0.385 12.046 1.00 96.94 153 LEU A O 1
ATOM 1220 N N . PRO A 1 154 ? -8.682 -1.061 13.487 1.00 97.19 154 PRO A N 1
ATOM 1221 C CA . PRO A 1 154 ? -7.830 -2.176 13.079 1.00 97.19 154 PRO A CA 1
ATOM 1222 C C . PRO A 1 154 ? -7.986 -2.515 11.589 1.00 97.19 154 PRO A C 1
ATOM 1224 O O . PRO A 1 154 ? -7.009 -2.853 10.920 1.00 97.19 154 PRO A O 1
ATOM 1227 N N . PHE A 1 155 ? -9.198 -2.374 11.034 1.00 97.94 155 PHE A N 1
ATOM 1228 C CA . PHE A 1 155 ? -9.433 -2.558 9.602 1.00 97.94 155 PHE A CA 1
ATOM 1229 C C . PHE A 1 155 ? -8.740 -1.474 8.770 1.00 97.94 155 PHE A C 1
ATOM 1231 O O . PHE A 1 155 ? -8.030 -1.799 7.817 1.00 97.94 155 PHE A O 1
ATOM 1238 N N . TYR A 1 156 ? -8.867 -0.198 9.141 1.00 98.06 156 TYR A N 1
ATOM 1239 C CA . TYR A 1 156 ? -8.177 0.894 8.451 1.00 98.06 156 TYR A CA 1
ATOM 1240 C C . TYR A 1 156 ? -6.653 0.781 8.549 1.00 98.06 156 TYR A C 1
ATOM 1242 O O . TYR A 1 156 ? -5.961 1.044 7.564 1.00 98.06 156 TYR A O 1
ATOM 1250 N N . GLU A 1 157 ? -6.115 0.343 9.688 1.00 97.50 157 GLU A N 1
ATOM 1251 C CA . GLU A 1 157 ? -4.685 0.073 9.846 1.00 97.50 157 GLU A CA 1
ATOM 1252 C C . GLU A 1 157 ? -4.211 -1.052 8.926 1.00 97.50 157 GLU A C 1
ATOM 1254 O O . GLU A 1 157 ? -3.175 -0.910 8.263 1.00 97.50 157 GLU A O 1
ATOM 1259 N N . PHE A 1 158 ? -4.986 -2.137 8.822 1.00 98.19 158 PHE A N 1
ATOM 1260 C CA . PHE A 1 158 ? -4.702 -3.206 7.873 1.00 98.19 158 PHE A CA 1
ATOM 1261 C C . PHE A 1 158 ? -4.747 -2.707 6.428 1.00 98.19 158 PHE A C 1
ATOM 1263 O O . PHE A 1 158 ? -3.807 -2.964 5.678 1.00 98.19 158 PHE A O 1
ATOM 1270 N N . VAL A 1 159 ? -5.781 -1.958 6.032 1.00 98.56 159 VAL A N 1
ATOM 1271 C CA . VAL A 1 159 ? -5.899 -1.408 4.672 1.00 98.56 159 VAL A CA 1
ATOM 1272 C C . VAL A 1 159 ? -4.720 -0.485 4.359 1.00 98.56 159 VAL A C 1
ATOM 1274 O O . VAL A 1 159 ? -4.094 -0.630 3.310 1.00 98.56 159 VAL A O 1
ATOM 1277 N N . ALA A 1 160 ? -4.349 0.417 5.270 1.00 98.44 160 ALA A N 1
ATOM 1278 C CA . ALA A 1 160 ? -3.188 1.283 5.089 1.00 98.44 160 ALA A CA 1
ATOM 1279 C C . ALA A 1 160 ? -1.886 0.470 4.958 1.00 98.44 160 ALA A C 1
ATOM 1281 O O . ALA A 1 160 ? -1.067 0.746 4.080 1.00 98.44 160 ALA A O 1
ATOM 1282 N N . GLY A 1 161 ? -1.699 -0.563 5.787 1.00 98.25 161 GLY A N 1
ATOM 1283 C CA . GLY A 1 161 ? -0.562 -1.483 5.698 1.00 98.25 161 GLY A CA 1
ATOM 1284 C C . GLY A 1 161 ? -0.524 -2.267 4.384 1.00 98.25 161 GLY A C 1
ATOM 1285 O O . GLY A 1 161 ? 0.531 -2.365 3.756 1.00 98.25 161 GLY A O 1
ATOM 1286 N N . PHE A 1 162 ? -1.674 -2.761 3.933 1.00 98.56 162 PHE A N 1
ATOM 1287 C CA . PHE A 1 162 ? -1.841 -3.475 2.673 1.00 98.56 162 PHE A CA 1
ATOM 1288 C C . PHE A 1 162 ? -1.490 -2.591 1.473 1.00 98.56 162 PHE A C 1
ATOM 1290 O O . PHE A 1 162 ? -0.713 -3.003 0.613 1.00 98.56 162 PHE A O 1
ATOM 1297 N N . LEU A 1 163 ? -2.005 -1.358 1.436 1.00 98.62 163 LEU A N 1
ATOM 1298 C CA . LEU A 1 163 ? -1.706 -0.388 0.381 1.00 98.62 163 LEU A CA 1
ATOM 1299 C C . LEU A 1 163 ? -0.219 -0.023 0.355 1.00 98.62 163 LEU A C 1
ATOM 1301 O O . LEU A 1 163 ? 0.381 -0.008 -0.717 1.00 98.62 163 LEU A O 1
ATOM 1305 N N . ILE A 1 164 ? 0.398 0.209 1.519 1.00 98.56 164 ILE A N 1
ATOM 1306 C CA . ILE A 1 164 ? 1.849 0.427 1.635 1.00 98.56 164 ILE A CA 1
ATOM 1307 C C . ILE A 1 164 ? 2.611 -0.772 1.067 1.00 98.56 164 ILE A C 1
ATOM 1309 O O . ILE A 1 164 ? 3.488 -0.585 0.229 1.00 98.56 164 ILE A O 1
ATOM 1313 N N . GLY A 1 165 ? 2.259 -1.996 1.471 1.00 98.00 165 GLY A N 1
ATOM 1314 C CA . GLY A 1 165 ? 2.887 -3.218 0.969 1.00 98.00 165 GLY A CA 1
ATOM 1315 C C . GLY A 1 165 ? 2.756 -3.363 -0.549 1.00 98.00 165 GLY A C 1
ATOM 1316 O O . GLY A 1 165 ? 3.750 -3.598 -1.233 1.00 98.00 165 GLY A O 1
ATOM 1317 N N . ALA A 1 166 ? 1.557 -3.142 -1.094 1.00 98.50 166 ALA A N 1
ATOM 1318 C CA . ALA A 1 166 ? 1.298 -3.193 -2.531 1.00 98.50 166 ALA A CA 1
ATOM 1319 C C . ALA A 1 166 ? 2.094 -2.128 -3.306 1.00 98.50 166 ALA A C 1
ATOM 1321 O O . ALA A 1 166 ? 2.655 -2.426 -4.363 1.00 98.50 166 ALA A O 1
ATOM 1322 N N . LEU A 1 167 ? 2.190 -0.903 -2.781 1.00 98.44 167 LEU A N 1
ATOM 1323 C CA . LEU A 1 167 ? 2.962 0.186 -3.387 1.00 98.44 167 LEU A CA 1
ATOM 1324 C C . LEU A 1 167 ? 4.470 -0.075 -3.322 1.00 98.44 167 LEU A C 1
ATOM 1326 O O . LEU A 1 167 ? 5.156 0.162 -4.312 1.00 98.44 167 LEU A O 1
ATOM 1330 N N . VAL A 1 168 ? 4.986 -0.617 -2.215 1.00 98.00 168 VAL A N 1
ATOM 1331 C CA . VAL A 1 168 ? 6.403 -0.996 -2.080 1.00 98.00 168 VAL A CA 1
ATOM 1332 C C . VAL A 1 168 ? 6.754 -2.115 -3.054 1.00 98.00 168 VAL A C 1
ATOM 1334 O O . VAL A 1 168 ? 7.719 -1.990 -3.803 1.00 98.00 168 VAL A O 1
ATOM 1337 N N . VAL A 1 169 ? 5.947 -3.177 -3.109 1.00 97.69 169 VAL A N 1
ATOM 1338 C CA . VAL A 1 169 ? 6.134 -4.274 -4.072 1.00 97.69 169 VAL A CA 1
ATOM 1339 C C . VAL A 1 169 ? 6.082 -3.751 -5.509 1.00 97.69 169 VAL A C 1
ATOM 1341 O O . VAL A 1 169 ? 6.927 -4.118 -6.325 1.00 97.69 169 VAL A O 1
ATOM 1344 N N . SER A 1 170 ? 5.147 -2.844 -5.812 1.00 97.50 170 SER A N 1
ATOM 1345 C CA . SER A 1 170 ? 5.075 -2.176 -7.118 1.00 97.50 170 SER A CA 1
ATOM 1346 C C . SER A 1 170 ? 6.336 -1.369 -7.410 1.00 97.50 170 SER A C 1
ATOM 1348 O O . SER A 1 170 ? 6.880 -1.476 -8.503 1.00 97.50 170 SER A O 1
ATOM 1350 N N . ALA A 1 171 ? 6.827 -0.589 -6.445 1.00 96.44 171 ALA A N 1
ATOM 1351 C CA . ALA A 1 171 ? 8.011 0.249 -6.602 1.00 96.44 171 ALA A CA 1
ATOM 1352 C C . ALA A 1 171 ? 9.265 -0.588 -6.847 1.00 96.44 171 ALA A C 1
ATOM 1354 O O . ALA A 1 171 ? 10.040 -0.270 -7.746 1.00 96.44 171 ALA A O 1
ATOM 1355 N N . VAL A 1 172 ? 9.427 -1.691 -6.112 1.00 96.44 172 VAL A N 1
ATOM 1356 C CA . VAL A 1 172 ? 10.522 -2.644 -6.323 1.00 96.44 172 VAL A CA 1
ATOM 1357 C C . VAL A 1 172 ? 10.412 -3.279 -7.708 1.00 96.44 172 VAL A C 1
ATOM 1359 O O . VAL A 1 172 ? 11.375 -3.239 -8.467 1.00 96.44 172 VAL A O 1
ATOM 1362 N N . ALA A 1 173 ? 9.243 -3.803 -8.087 1.00 95.50 173 ALA A N 1
ATOM 1363 C CA . ALA A 1 173 ? 9.050 -4.432 -9.393 1.00 95.50 173 ALA A CA 1
ATOM 1364 C C . ALA A 1 173 ? 9.312 -3.455 -10.554 1.00 95.50 173 ALA A C 1
ATOM 1366 O O . ALA A 1 173 ? 10.057 -3.772 -11.479 1.00 95.50 173 ALA A O 1
ATOM 1367 N N . VAL A 1 174 ? 8.746 -2.247 -10.492 1.00 94.81 174 VAL A N 1
ATOM 1368 C CA . VAL A 1 174 ? 8.945 -1.191 -11.497 1.00 94.81 174 VAL A CA 1
ATOM 1369 C C . VAL A 1 174 ? 10.400 -0.722 -11.531 1.00 94.81 174 VAL A C 1
ATOM 1371 O O . VAL A 1 174 ? 10.957 -0.559 -12.615 1.00 94.81 174 VAL A O 1
ATOM 1374 N N . GLY A 1 175 ? 11.032 -0.545 -10.369 1.00 91.62 175 GLY A N 1
ATOM 1375 C CA . GLY A 1 175 ? 12.442 -0.182 -10.257 1.00 91.62 175 GLY A CA 1
ATOM 1376 C C . GLY A 1 175 ? 13.355 -1.218 -10.909 1.00 91.62 175 GLY A C 1
ATOM 1377 O O . GLY A 1 175 ? 14.205 -0.852 -11.715 1.00 91.62 175 GLY A O 1
ATOM 1378 N N . LEU A 1 176 ? 13.120 -2.510 -10.651 1.00 90.75 176 LEU A N 1
ATOM 1379 C CA . LEU A 1 176 ? 13.847 -3.610 -11.291 1.00 90.75 176 LEU A CA 1
ATOM 1380 C C . LEU A 1 176 ? 13.628 -3.638 -12.809 1.00 90.75 176 LEU A C 1
ATOM 1382 O O . LEU A 1 176 ? 14.589 -3.793 -13.558 1.00 90.75 176 LEU A O 1
ATOM 1386 N N . ILE A 1 177 ? 12.390 -3.435 -13.278 1.00 90.38 177 ILE A N 1
ATOM 1387 C CA . ILE A 1 177 ? 12.076 -3.363 -14.715 1.00 90.38 177 ILE A CA 1
ATOM 1388 C C . ILE A 1 177 ? 12.840 -2.213 -15.381 1.00 90.38 177 ILE A C 1
ATOM 1390 O O . ILE A 1 177 ? 13.399 -2.398 -16.461 1.00 90.38 177 ILE A O 1
ATOM 1394 N N . TYR A 1 178 ? 12.867 -1.030 -14.764 1.00 89.31 178 TYR A N 1
ATOM 1395 C CA . TYR A 1 178 ? 13.565 0.128 -15.319 1.00 89.31 178 TYR A CA 1
ATOM 1396 C C . TYR A 1 178 ? 15.083 0.017 -15.232 1.00 89.31 178 TYR A C 1
ATOM 1398 O O . TYR A 1 178 ? 15.751 0.437 -16.173 1.00 89.31 178 TYR A O 1
ATOM 1406 N N . ALA A 1 179 ? 15.626 -0.571 -14.167 1.00 85.38 179 ALA A N 1
ATOM 1407 C CA . ALA A 1 179 ? 17.053 -0.850 -14.059 1.00 85.38 179 ALA A CA 1
ATOM 1408 C C . ALA A 1 179 ? 17.502 -1.854 -15.133 1.00 85.38 179 ALA A C 1
ATOM 1410 O O . ALA A 1 179 ? 18.433 -1.575 -15.883 1.00 85.38 179 ALA A O 1
ATOM 1411 N N . ALA A 1 180 ? 16.782 -2.971 -15.294 1.00 84.19 180 ALA A N 1
ATOM 1412 C CA . ALA A 1 180 ? 17.089 -3.975 -16.316 1.00 84.19 180 ALA A CA 1
ATOM 1413 C C . ALA A 1 180 ? 16.949 -3.420 -17.748 1.00 84.19 180 ALA A C 1
ATOM 1415 O O . ALA A 1 180 ? 17.711 -3.774 -18.644 1.00 84.19 180 ALA A O 1
ATOM 1416 N N . ALA A 1 181 ? 16.003 -2.501 -17.959 1.00 81.44 181 ALA A N 1
ATOM 1417 C CA . ALA A 1 181 ? 15.797 -1.811 -19.229 1.00 81.44 181 ALA A CA 1
ATOM 1418 C C . ALA A 1 181 ? 16.732 -0.611 -19.469 1.00 81.44 181 ALA A C 1
ATOM 1420 O O . ALA A 1 181 ? 16.540 0.094 -20.458 1.00 81.44 181 ALA A O 1
ATOM 1421 N N . GLY A 1 182 ? 17.671 -0.324 -18.558 1.00 74.06 182 GLY A N 1
ATOM 1422 C CA . GLY A 1 182 ? 18.591 0.822 -18.619 1.00 74.06 182 GLY A CA 1
ATOM 1423 C C . GLY A 1 182 ? 17.923 2.202 -18.580 1.00 74.06 182 GLY A C 1
ATOM 1424 O O . GLY A 1 182 ? 18.518 3.190 -19.013 1.00 74.06 182 GLY A O 1
ATOM 1425 N N . GLY A 1 183 ? 16.693 2.279 -18.059 1.00 72.25 183 GLY A N 1
ATOM 1426 C CA . GLY A 1 183 ? 16.008 3.530 -17.714 1.00 72.25 183 GLY A CA 1
ATOM 1427 C C . GLY A 1 183 ? 16.508 4.160 -16.408 1.00 72.25 183 GLY A C 1
ATOM 1428 O O . GLY A 1 183 ? 16.203 5.326 -16.146 1.00 72.25 183 GLY A O 1
ATOM 1429 N N . ILE A 1 184 ? 17.268 3.392 -15.619 1.00 74.81 184 ILE A N 1
ATOM 1430 C CA . ILE A 1 184 ? 18.072 3.831 -14.474 1.00 74.81 184 ILE A CA 1
ATOM 1431 C C . ILE A 1 184 ? 19.512 3.390 -14.760 1.00 74.81 184 ILE A C 1
ATOM 1433 O O . ILE A 1 184 ? 19.756 2.193 -14.908 1.00 74.81 184 ILE A O 1
ATOM 1437 N N . ARG A 1 185 ? 20.445 4.338 -14.871 1.00 74.25 185 ARG A N 1
ATOM 1438 C CA . ARG A 1 185 ? 21.872 4.081 -15.131 1.00 74.25 185 ARG A CA 1
ATOM 1439 C C . ARG A 1 185 ? 22.708 4.503 -13.922 1.00 74.25 185 ARG A C 1
ATOM 1441 O O . ARG A 1 185 ? 22.351 5.461 -13.243 1.00 74.25 185 ARG A O 1
ATOM 1448 N N . PHE A 1 186 ? 23.798 3.774 -13.668 1.00 65.12 186 PHE A N 1
ATOM 1449 C CA . PHE A 1 186 ? 24.688 3.953 -12.507 1.00 65.12 186 PHE A CA 1
ATOM 1450 C C . PHE A 1 186 ? 26.150 4.278 -12.890 1.00 65.12 186 PHE A C 1
ATOM 1452 O O . PHE A 1 186 ? 27.032 4.152 -12.049 1.00 65.12 186 PHE A O 1
ATOM 1459 N N . GLN A 1 187 ? 26.438 4.641 -14.147 1.00 63.31 187 GLN A N 1
ATOM 1460 C CA . GLN A 1 187 ? 27.818 4.719 -14.663 1.00 63.31 187 GLN A CA 1
ATOM 1461 C C . GLN A 1 187 ? 28.631 5.908 -14.115 1.00 63.31 187 GLN A C 1
ATOM 1463 O O . GLN A 1 187 ? 29.727 5.692 -13.614 1.00 63.31 187 GLN A O 1
ATOM 1468 N N . GLU A 1 188 ? 28.101 7.134 -14.150 1.00 61.03 188 GLU A N 1
ATOM 1469 C CA . GLU A 1 188 ? 28.788 8.339 -13.625 1.00 61.03 188 GLU A CA 1
ATOM 1470 C C . GLU A 1 188 ? 27.970 9.067 -12.537 1.00 61.03 188 GLU A C 1
ATOM 1472 O O . GLU A 1 188 ? 28.350 10.115 -12.020 1.00 61.03 188 GLU A O 1
ATOM 1477 N N . GLY A 1 189 ? 26.829 8.485 -12.162 1.00 66.81 189 GLY A N 1
ATOM 1478 C CA . GLY A 1 189 ? 25.838 9.023 -11.236 1.00 66.81 189 GLY A CA 1
ATOM 1479 C C . GLY A 1 189 ? 24.516 8.267 -11.377 1.00 66.81 189 GLY A C 1
ATOM 1480 O O . GLY A 1 189 ? 24.375 7.415 -12.256 1.00 66.81 189 GLY A O 1
ATOM 1481 N N . LEU A 1 190 ? 23.541 8.554 -10.507 1.00 74.00 190 LEU A N 1
ATOM 1482 C CA . LEU A 1 190 ? 22.185 8.019 -10.651 1.00 74.00 190 LEU A CA 1
ATOM 1483 C C . LEU A 1 190 ? 21.430 8.833 -11.709 1.00 74.00 190 LEU A C 1
ATOM 1485 O O . LEU A 1 190 ? 20.831 9.864 -11.399 1.00 74.00 190 LEU A O 1
ATOM 1489 N N . GLU A 1 191 ? 21.435 8.355 -12.949 1.00 76.44 191 GLU A N 1
ATOM 1490 C CA . GLU A 1 191 ? 20.677 8.970 -14.037 1.00 76.44 191 GLU A CA 1
ATOM 1491 C C . GLU A 1 191 ? 19.379 8.206 -14.290 1.00 76.44 191 GLU A C 1
ATOM 1493 O O . GLU A 1 191 ? 19.375 7.022 -14.636 1.00 76.44 191 GLU A O 1
ATOM 1498 N N . VAL A 1 192 ? 18.251 8.898 -14.128 1.00 78.88 192 VAL A N 1
ATOM 1499 C CA . VAL A 1 192 ? 16.916 8.342 -14.365 1.00 78.88 192 VAL A CA 1
ATOM 1500 C C . VAL A 1 192 ? 16.289 9.057 -15.550 1.00 78.88 192 VAL A C 1
ATOM 1502 O O . VAL A 1 192 ? 16.143 10.280 -15.544 1.00 78.88 192 VAL A O 1
ATOM 1505 N N . MET A 1 193 ? 15.866 8.300 -16.564 1.00 81.12 193 MET A N 1
ATOM 1506 C CA . MET A 1 193 ? 15.222 8.893 -17.737 1.00 81.12 193 MET A CA 1
ATOM 1507 C C . MET A 1 193 ? 13.927 9.644 -17.347 1.00 81.12 193 MET A C 1
ATOM 1509 O O . MET A 1 193 ? 13.207 9.210 -16.441 1.00 81.12 193 MET A O 1
ATOM 1513 N N . PRO A 1 194 ? 13.533 10.714 -18.071 1.00 81.50 194 PRO A N 1
ATOM 1514 C CA . PRO A 1 194 ? 12.405 11.569 -17.675 1.00 81.50 194 PRO A CA 1
ATOM 1515 C C . PRO A 1 194 ? 11.060 10.841 -17.503 1.00 81.50 194 PRO A C 1
ATOM 1517 O O . PRO A 1 194 ? 10.250 11.217 -16.658 1.00 81.50 194 PRO A O 1
ATOM 1520 N N . ARG A 1 195 ? 10.801 9.794 -18.302 1.00 85.31 195 ARG A N 1
ATOM 1521 C CA . ARG A 1 195 ? 9.562 8.996 -18.228 1.00 85.31 195 ARG A CA 1
ATOM 1522 C C . ARG A 1 195 ? 9.538 8.064 -17.000 1.00 85.31 195 ARG A C 1
ATOM 1524 O O . ARG A 1 195 ? 8.583 8.174 -16.231 1.00 85.31 195 ARG A O 1
ATOM 1531 N N . PRO A 1 196 ? 10.551 7.201 -16.765 1.00 86.69 196 PRO A N 1
ATOM 1532 C CA . PRO A 1 196 ? 10.710 6.484 -15.499 1.00 86.69 196 PRO A CA 1
ATOM 1533 C C . PRO A 1 196 ? 10.639 7.389 -14.269 1.00 86.69 196 PRO A C 1
ATOM 1535 O O . PRO A 1 196 ? 9.917 7.067 -13.330 1.00 86.69 196 PRO A O 1
ATOM 1538 N N . MET A 1 197 ? 11.297 8.552 -14.308 1.00 87.75 197 MET A N 1
ATOM 1539 C CA . MET A 1 197 ? 11.296 9.513 -13.204 1.00 87.75 197 MET A CA 1
ATOM 1540 C C . MET A 1 197 ? 9.889 10.037 -12.891 1.00 87.75 197 MET A C 1
ATOM 1542 O O . MET A 1 197 ? 9.488 10.072 -11.728 1.00 87.75 197 MET A O 1
ATOM 1546 N N . ALA A 1 198 ? 9.105 10.392 -13.914 1.00 89.25 198 ALA A N 1
ATOM 1547 C CA . ALA A 1 198 ? 7.717 10.815 -13.736 1.00 89.25 198 ALA A CA 1
ATOM 1548 C C . ALA A 1 198 ? 6.838 9.691 -13.156 1.00 89.25 198 ALA A C 1
ATOM 1550 O O . ALA A 1 198 ? 6.054 9.941 -12.242 1.00 89.25 198 ALA A O 1
ATOM 1551 N N . HIS A 1 199 ? 6.994 8.452 -13.639 1.00 92.88 199 HIS A N 1
ATOM 1552 C CA . HIS A 1 199 ? 6.238 7.303 -13.127 1.00 92.88 199 HIS A CA 1
ATOM 1553 C C . HIS A 1 199 ? 6.568 7.012 -11.656 1.00 92.88 199 HIS A C 1
ATOM 1555 O O . HIS A 1 199 ? 5.662 6.917 -10.831 1.00 92.88 199 HIS A O 1
ATOM 1561 N N . LEU A 1 200 ? 7.860 6.945 -11.316 1.00 92.25 200 LEU A N 1
ATOM 1562 C CA . LEU A 1 200 ? 8.325 6.722 -9.946 1.00 92.25 200 LEU A CA 1
ATOM 1563 C C . LEU A 1 200 ? 7.920 7.866 -9.012 1.00 92.25 200 LEU A C 1
ATOM 1565 O O . LEU A 1 200 ? 7.554 7.607 -7.871 1.00 92.25 200 LEU A O 1
ATOM 1569 N N . SER A 1 201 ? 7.912 9.112 -9.497 1.00 93.12 201 SER A N 1
ATOM 1570 C CA . SER A 1 201 ? 7.421 10.259 -8.720 1.00 93.12 201 SER A CA 1
ATOM 1571 C C . SER A 1 201 ? 5.930 10.134 -8.419 1.00 93.12 201 SER A C 1
ATOM 1573 O O . SER A 1 201 ? 5.524 10.345 -7.283 1.00 93.12 201 SER A O 1
ATOM 1575 N N . GLY A 1 202 ? 5.109 9.735 -9.397 1.00 95.56 202 GLY A N 1
ATOM 1576 C CA . GLY A 1 202 ? 3.684 9.492 -9.161 1.00 95.56 202 GLY A CA 1
ATOM 1577 C C . GLY A 1 202 ? 3.438 8.364 -8.162 1.00 95.56 202 GLY A C 1
ATOM 1578 O O . GLY A 1 202 ? 2.649 8.528 -7.233 1.00 95.56 202 GLY A O 1
ATOM 1579 N N . LEU A 1 203 ? 4.169 7.256 -8.299 1.00 96.19 203 LEU A N 1
ATOM 1580 C CA . LEU A 1 203 ? 4.087 6.127 -7.375 1.00 96.19 203 LEU A CA 1
ATOM 1581 C C . LEU A 1 203 ? 4.499 6.522 -5.948 1.00 96.19 203 LEU A C 1
ATOM 1583 O O . LEU A 1 203 ? 3.788 6.216 -4.990 1.00 96.19 203 LEU A O 1
ATOM 1587 N N . ALA A 1 204 ? 5.606 7.254 -5.809 1.00 96.06 204 ALA A N 1
ATOM 1588 C CA . ALA A 1 204 ? 6.067 7.780 -4.531 1.00 96.06 204 ALA A CA 1
ATOM 1589 C C . ALA A 1 204 ? 5.077 8.800 -3.940 1.00 96.06 204 ALA A C 1
ATOM 1591 O O . ALA A 1 204 ? 4.817 8.766 -2.743 1.00 96.06 204 ALA A O 1
ATOM 1592 N N . GLY A 1 205 ? 4.456 9.655 -4.758 1.00 97.44 205 GLY A N 1
ATOM 1593 C CA . GLY A 1 205 ? 3.427 10.595 -4.310 1.00 97.44 205 GLY A CA 1
ATOM 1594 C C . GLY A 1 205 ? 2.213 9.886 -3.706 1.00 97.44 205 GLY A C 1
ATOM 1595 O O . GLY A 1 205 ? 1.793 10.222 -2.600 1.00 97.44 205 GLY A O 1
ATOM 1596 N N . VAL A 1 206 ? 1.694 8.849 -4.376 1.00 98.00 206 VAL A N 1
ATOM 1597 C CA . VAL A 1 206 ? 0.597 8.021 -3.836 1.00 98.00 206 VAL A CA 1
ATOM 1598 C C . VAL A 1 206 ? 1.023 7.329 -2.540 1.00 98.00 206 VAL A C 1
ATOM 1600 O O . VAL A 1 206 ? 0.268 7.323 -1.571 1.00 98.00 206 VAL A O 1
ATOM 1603 N N . PHE A 1 207 ? 2.248 6.803 -2.484 1.00 98.12 207 PHE A N 1
ATOM 1604 C CA . PHE A 1 207 ? 2.808 6.211 -1.269 1.00 98.12 207 PHE A CA 1
ATOM 1605 C C . PHE A 1 207 ? 2.842 7.193 -0.091 1.00 98.12 207 PHE A C 1
ATOM 1607 O O . PHE A 1 207 ? 2.419 6.836 1.010 1.00 98.12 207 PHE A O 1
ATOM 1614 N N . LEU A 1 208 ? 3.264 8.441 -0.315 1.00 97.75 208 LEU A N 1
ATOM 1615 C CA . LEU A 1 208 ? 3.259 9.469 0.727 1.00 97.75 208 LEU A CA 1
ATOM 1616 C C . LEU A 1 208 ? 1.837 9.834 1.178 1.00 97.75 208 LEU A C 1
ATOM 1618 O O . LEU A 1 208 ? 1.628 10.041 2.369 1.00 97.75 208 LEU A O 1
ATOM 1622 N N . LEU A 1 209 ? 0.843 9.847 0.284 1.00 98.44 209 LEU A N 1
ATOM 1623 C CA . LEU A 1 209 ? -0.556 10.054 0.686 1.00 98.44 209 LEU A CA 1
ATOM 1624 C C . LEU A 1 209 ? -1.086 8.917 1.570 1.00 98.44 209 LEU A C 1
ATOM 1626 O O . LEU A 1 209 ? -1.773 9.174 2.559 1.00 98.44 209 LEU A O 1
ATOM 1630 N N . VAL A 1 210 ? -0.744 7.664 1.255 1.00 98.44 210 VAL A N 1
ATOM 1631 C CA . VAL A 1 210 ? -1.116 6.523 2.107 1.00 98.44 210 VAL A CA 1
ATOM 1632 C C . VAL A 1 210 ? -0.397 6.601 3.458 1.00 98.44 210 VAL A C 1
ATOM 1634 O O . VAL A 1 210 ? -1.010 6.321 4.488 1.00 98.44 210 VAL A O 1
ATOM 1637 N N . LEU A 1 211 ? 0.867 7.041 3.494 1.00 97.50 211 LEU A N 1
ATOM 1638 C CA . LEU A 1 211 ? 1.563 7.319 4.754 1.00 97.50 211 LEU A CA 1
ATOM 1639 C C . LEU A 1 211 ? 0.886 8.435 5.552 1.00 97.50 211 LEU A C 1
ATOM 1641 O O . LEU A 1 211 ? 0.697 8.268 6.754 1.00 97.50 211 LEU A O 1
ATOM 1645 N N . ALA A 1 212 ? 0.468 9.524 4.908 1.00 97.94 212 ALA A N 1
ATOM 1646 C CA . ALA A 1 212 ? -0.287 10.587 5.563 1.00 97.94 212 ALA A CA 1
ATOM 1647 C C . ALA A 1 212 ? -1.563 10.027 6.211 1.00 97.94 212 ALA A C 1
ATOM 1649 O O . ALA A 1 212 ? -1.821 10.261 7.390 1.00 97.94 212 ALA A O 1
ATOM 1650 N N . TRP A 1 213 ? -2.322 9.197 5.490 1.00 98.50 213 TRP A N 1
ATOM 1651 C CA . TRP A 1 213 ? -3.493 8.539 6.066 1.00 98.50 213 TRP A CA 1
ATOM 1652 C C . TRP A 1 213 ? -3.127 7.619 7.241 1.00 98.50 213 TRP A C 1
ATOM 1654 O O . TRP A 1 213 ? -3.750 7.707 8.297 1.00 98.50 213 TRP A O 1
ATOM 1664 N N . LYS A 1 214 ? -2.068 6.809 7.119 1.00 97.38 214 LYS A N 1
ATOM 1665 C CA . LYS A 1 214 ? -1.594 5.937 8.205 1.00 97.38 214 LYS A CA 1
ATOM 1666 C C . LYS A 1 214 ? -1.208 6.720 9.461 1.00 97.38 214 LYS A C 1
ATOM 1668 O O . LYS A 1 214 ? -1.548 6.306 10.564 1.00 97.38 214 LYS A O 1
ATOM 1673 N N . TYR A 1 215 ? -0.513 7.846 9.319 1.00 95.31 215 TYR A N 1
ATOM 1674 C CA . TYR A 1 215 ? -0.148 8.692 10.459 1.00 95.31 215 TYR A CA 1
ATOM 1675 C C . TYR A 1 215 ? -1.356 9.397 11.075 1.00 95.31 215 TYR A C 1
ATOM 1677 O O . TYR A 1 215 ? -1.406 9.542 12.292 1.00 95.31 215 TYR A O 1
ATOM 1685 N N . ARG A 1 216 ? -2.371 9.741 10.276 1.00 96.88 216 ARG A N 1
ATOM 1686 C CA . ARG A 1 216 ? -3.658 10.193 10.814 1.00 96.88 216 ARG A CA 1
ATOM 1687 C C . ARG A 1 216 ? -4.327 9.106 11.663 1.00 96.88 216 ARG A C 1
ATOM 1689 O O . ARG A 1 216 ? -4.876 9.427 12.707 1.00 96.88 216 ARG A O 1
ATOM 1696 N N . LEU A 1 217 ? -4.268 7.835 11.259 1.00 97.06 217 LEU A N 1
ATOM 1697 C CA . LEU A 1 217 ? -4.816 6.729 12.061 1.00 97.06 217 LEU A CA 1
ATOM 1698 C C . LEU A 1 217 ? -4.073 6.554 13.396 1.00 97.06 217 LEU A C 1
ATOM 1700 O O . LEU A 1 217 ? -4.715 6.319 14.417 1.00 97.06 217 LEU A O 1
ATOM 1704 N N . LYS A 1 218 ? -2.747 6.767 13.420 1.00 94.38 218 LYS A N 1
ATOM 1705 C CA . LYS A 1 218 ? -1.948 6.707 14.659 1.00 94.38 218 LYS A CA 1
ATOM 1706 C C . LYS A 1 218 ? -2.420 7.677 15.744 1.00 94.38 218 LYS A C 1
ATOM 1708 O O . LYS A 1 218 ? -2.234 7.375 16.914 1.00 94.38 218 LYS A O 1
ATOM 1713 N N . ILE A 1 219 ? -3.039 8.801 15.373 1.00 94.50 219 ILE A N 1
ATOM 1714 C CA . ILE A 1 219 ? -3.620 9.760 16.327 1.00 94.50 219 ILE A CA 1
ATOM 1715 C C . ILE A 1 219 ? -4.681 9.074 17.193 1.00 94.50 219 ILE A C 1
ATOM 1717 O O . ILE A 1 219 ? -4.656 9.204 18.412 1.00 94.50 219 ILE A O 1
ATOM 1721 N N . TYR A 1 220 ? -5.563 8.283 16.581 1.00 94.31 220 TYR A N 1
ATOM 1722 C CA . TYR A 1 220 ? -6.565 7.506 17.312 1.00 94.31 220 TYR A CA 1
ATOM 1723 C C . TYR A 1 220 ? -5.929 6.339 18.078 1.00 94.31 220 TYR A C 1
ATOM 1725 O O . TYR A 1 220 ? -6.361 6.011 19.180 1.00 94.31 220 TYR A O 1
ATOM 1733 N N . GLY A 1 221 ? -4.853 5.759 17.538 1.00 91.50 221 GLY A N 1
ATOM 1734 C CA . GLY A 1 221 ? -4.073 4.711 18.201 1.00 91.50 221 GLY A CA 1
ATOM 1735 C C . GLY A 1 221 ? -3.422 5.133 19.526 1.00 91.50 221 GLY A C 1
ATOM 1736 O O . GLY A 1 221 ? -3.057 4.264 20.314 1.00 91.50 221 GLY A O 1
ATOM 1737 N N . LEU A 1 222 ? -3.328 6.436 19.824 1.00 91.00 222 LEU A N 1
ATOM 1738 C CA . LEU A 1 222 ? -2.808 6.936 21.103 1.00 91.00 222 LEU A CA 1
ATOM 1739 C C . LEU A 1 222 ? -3.632 6.468 22.312 1.00 91.00 222 LEU A C 1
ATOM 1741 O O . LEU A 1 222 ? -3.089 6.360 23.407 1.00 91.00 222 LEU A O 1
ATOM 1745 N N . LEU A 1 223 ? -4.909 6.108 22.131 1.00 87.94 223 LEU A N 1
ATOM 1746 C CA . LEU A 1 223 ? -5.715 5.516 23.209 1.00 87.94 223 LEU A CA 1
ATOM 1747 C C . LEU A 1 223 ? -5.226 4.125 23.637 1.00 87.94 223 LEU A C 1
ATOM 1749 O O . LEU A 1 223 ? -5.586 3.667 24.716 1.00 87.94 223 LEU A O 1
ATOM 1753 N N . TYR A 1 224 ? -4.391 3.470 22.830 1.00 85.12 224 TYR A N 1
ATOM 1754 C CA . TYR A 1 224 ? -3.756 2.193 23.155 1.00 85.12 224 TYR A CA 1
ATOM 1755 C C . TYR A 1 224 ? -2.323 2.350 23.683 1.00 85.12 224 TYR A C 1
ATOM 1757 O O . TYR A 1 224 ? -1.597 1.360 23.805 1.00 85.12 224 TYR A O 1
ATOM 1765 N N . SER A 1 225 ? -1.897 3.583 23.981 1.00 81.00 225 SER A N 1
ATOM 1766 C CA . SER A 1 225 ? -0.570 3.881 24.518 1.00 81.00 225 SER A CA 1
ATOM 1767 C C . SER A 1 225 ? -0.346 3.157 25.849 1.00 81.00 225 SER A C 1
ATOM 1769 O O . SER A 1 225 ? -1.143 3.253 26.786 1.00 81.00 225 SER A O 1
ATOM 1771 N N . GLN A 1 226 ? 0.752 2.406 25.937 1.00 78.56 226 GLN A N 1
ATOM 1772 C CA . GLN A 1 226 ? 1.219 1.817 27.191 1.00 78.56 226 GLN A CA 1
ATOM 1773 C C . GLN A 1 226 ? 2.126 2.831 27.891 1.00 78.56 226 GLN A C 1
ATOM 1775 O O . GLN A 1 226 ? 3.352 2.775 27.786 1.00 78.56 226 GLN A O 1
ATOM 1780 N N . GLY A 1 227 ? 1.509 3.804 28.561 1.00 68.88 227 GLY A N 1
ATOM 1781 C CA . GLY A 1 227 ? 2.224 4.819 29.325 1.00 68.88 227 GLY A CA 1
ATOM 1782 C C . GLY A 1 227 ? 2.911 4.251 30.571 1.00 68.88 227 GLY A C 1
ATOM 1783 O O . GLY A 1 227 ? 2.578 3.178 31.070 1.00 68.88 227 GLY A O 1
ATOM 1784 N N . ARG A 1 228 ? 3.859 5.015 31.130 1.00 67.75 228 ARG A N 1
ATOM 1785 C CA . ARG A 1 228 ? 4.590 4.639 32.360 1.00 67.75 228 ARG A CA 1
ATOM 1786 C C . ARG A 1 228 ? 3.707 4.557 33.612 1.00 67.75 228 ARG A C 1
ATOM 1788 O O . ARG A 1 228 ? 4.072 3.865 34.554 1.00 67.75 228 ARG A O 1
ATOM 1795 N N . VAL A 1 229 ? 2.601 5.302 33.642 1.00 74.19 229 VAL A N 1
ATOM 1796 C CA . VAL A 1 229 ? 1.748 5.469 34.835 1.00 74.19 229 VAL A CA 1
ATOM 1797 C C . VAL A 1 229 ? 0.418 4.729 34.696 1.00 74.19 229 VAL A C 1
ATOM 1799 O O . VAL A 1 229 ? -0.075 4.173 35.671 1.00 74.19 229 VAL A O 1
ATOM 1802 N N . ALA A 1 230 ? -0.162 4.707 33.495 1.00 77.94 230 ALA A N 1
ATOM 1803 C CA . ALA A 1 230 ? -1.428 4.045 33.214 1.00 77.94 230 ALA A CA 1
ATOM 1804 C C . ALA A 1 230 ? -1.510 3.630 31.741 1.00 77.94 230 ALA A C 1
ATOM 1806 O O . ALA A 1 230 ? -0.825 4.193 30.884 1.00 77.94 230 ALA A O 1
ATOM 1807 N N . PHE A 1 231 ? -2.375 2.654 31.468 1.00 84.69 231 PHE A N 1
ATOM 1808 C CA . PHE A 1 231 ? -2.774 2.291 30.114 1.00 84.69 231 PHE A CA 1
ATOM 1809 C C . PHE A 1 231 ? -3.763 3.326 29.569 1.00 84.69 231 PHE A C 1
ATOM 1811 O O . PHE A 1 231 ? -4.730 3.667 30.251 1.00 84.69 231 PHE A O 1
ATOM 1818 N N . GLY A 1 232 ? -3.527 3.802 28.349 1.00 84.50 232 GLY A N 1
ATOM 1819 C CA . GLY A 1 232 ? -4.337 4.829 27.700 1.00 84.50 232 GLY A CA 1
ATOM 1820 C C . GLY A 1 232 ? -3.539 6.077 27.334 1.00 84.50 232 GLY A C 1
ATOM 1821 O O . GLY A 1 232 ? -2.374 6.226 27.702 1.00 84.50 232 GLY A O 1
ATOM 1822 N N . ALA A 1 233 ? -4.183 6.988 26.603 1.00 86.50 233 ALA A N 1
ATOM 1823 C CA . ALA A 1 233 ? -3.559 8.228 26.153 1.00 86.50 233 ALA A CA 1
ATOM 1824 C C . ALA A 1 233 ? -3.145 9.105 27.348 1.00 86.50 233 ALA A C 1
ATOM 1826 O O . ALA A 1 233 ? -3.988 9.583 28.112 1.00 86.50 233 ALA A O 1
ATOM 1827 N N . GLY A 1 234 ? -1.840 9.327 27.501 1.00 87.25 234 GLY A N 1
ATOM 1828 C CA . GLY A 1 234 ? -1.296 10.216 28.523 1.00 87.25 234 GLY A CA 1
ATOM 1829 C C . GLY A 1 234 ? -1.426 11.697 28.154 1.00 87.25 234 GLY A C 1
ATOM 1830 O O . GLY A 1 234 ? -1.733 12.062 27.020 1.00 87.25 234 GLY A O 1
ATOM 1831 N N . TRP A 1 235 ? -1.110 12.584 29.104 1.00 87.25 235 TRP A N 1
ATOM 1832 C CA . TRP A 1 235 ? -1.134 14.034 28.857 1.00 87.25 235 TRP A CA 1
ATOM 1833 C C . TRP A 1 235 ? -0.206 14.449 27.703 1.00 87.25 235 TRP A C 1
ATOM 1835 O O . TRP A 1 235 ? -0.591 15.273 26.875 1.00 87.25 235 TRP A O 1
ATOM 1845 N N . VAL A 1 236 ? 0.989 13.848 27.624 1.00 86.88 236 VAL A N 1
ATOM 1846 C CA . VAL A 1 236 ? 1.958 14.082 26.538 1.00 86.88 236 VAL A CA 1
ATOM 1847 C C . VAL A 1 236 ? 1.421 13.564 25.203 1.00 86.88 236 VAL A C 1
ATOM 1849 O O . VAL A 1 236 ? 1.554 14.239 24.186 1.00 86.88 236 VAL A O 1
ATOM 1852 N N . ASP A 1 237 ? 0.752 12.411 25.194 1.00 86.50 237 ASP A N 1
ATOM 1853 C CA . ASP A 1 237 ? 0.183 11.846 23.969 1.00 86.50 237 ASP A CA 1
ATOM 1854 C C . ASP A 1 237 ? -0.850 12.811 23.368 1.00 86.50 237 ASP A C 1
ATOM 1856 O O . ASP A 1 237 ? -0.747 13.196 22.203 1.00 86.50 237 ASP A O 1
ATOM 1860 N N . VAL A 1 238 ? -1.789 13.288 24.192 1.00 90.19 238 VAL A N 1
ATOM 1861 C CA . VAL A 1 238 ? -2.880 14.175 23.759 1.00 90.19 238 VAL A CA 1
ATOM 1862 C C . VAL A 1 238 ? -2.384 15.573 23.383 1.00 90.19 238 VAL A C 1
ATOM 1864 O O . VAL A 1 238 ? -2.780 16.107 22.349 1.00 90.19 238 VAL A O 1
ATOM 1867 N N . ASN A 1 239 ? -1.518 16.179 24.200 1.00 90.06 239 ASN A N 1
ATOM 1868 C CA . ASN A 1 239 ? -1.125 17.582 24.020 1.00 90.06 239 ASN A CA 1
ATOM 1869 C C . ASN A 1 239 ? 0.112 17.771 23.140 1.00 90.06 239 ASN A C 1
ATOM 1871 O O . ASN A 1 239 ? 0.385 18.895 22.727 1.00 90.06 239 ASN A O 1
ATOM 1875 N N . VAL A 1 240 ? 0.865 16.709 22.847 1.00 90.19 240 VAL A N 1
ATOM 1876 C CA . VAL A 1 240 ? 2.116 16.800 22.084 1.00 90.19 240 VAL A CA 1
ATOM 1877 C C . VAL A 1 240 ? 2.109 15.840 20.896 1.00 90.19 240 VAL A C 1
ATOM 1879 O O . VAL A 1 240 ? 2.263 16.284 19.756 1.00 90.19 240 VAL A O 1
ATOM 1882 N N . GLN A 1 241 ? 1.886 14.539 21.116 1.00 90.00 241 GLN A N 1
ATOM 1883 C CA . GLN A 1 241 ? 2.007 13.553 20.031 1.00 90.00 241 GLN A CA 1
ATOM 1884 C C . GLN A 1 241 ? 0.925 13.703 18.956 1.00 90.00 241 GLN A C 1
ATOM 1886 O O . GLN A 1 241 ? 1.231 13.544 17.773 1.00 90.00 241 GLN A O 1
ATOM 1891 N N . VAL A 1 242 ? -0.308 14.077 19.326 1.00 92.69 242 VAL A N 1
ATOM 1892 C CA . VAL A 1 242 ? -1.375 14.397 18.357 1.00 92.69 242 VAL A CA 1
ATOM 1893 C C . VAL A 1 242 ? -0.897 15.450 17.350 1.00 92.69 242 VAL A C 1
ATOM 1895 O O . VAL A 1 242 ? -1.027 15.260 16.138 1.00 92.69 242 VAL A O 1
ATOM 1898 N N . TRP A 1 243 ? -0.297 16.541 17.833 1.00 93.12 243 TRP A N 1
ATOM 1899 C CA . TRP A 1 243 ? 0.196 17.625 16.980 1.00 93.12 243 TRP A CA 1
ATOM 1900 C C . TRP A 1 243 ? 1.420 17.219 16.163 1.00 93.12 243 TRP A C 1
ATOM 1902 O O . TRP A 1 243 ? 1.509 17.573 14.986 1.00 93.12 243 TRP A O 1
ATOM 1912 N N . ALA A 1 244 ? 2.323 16.421 16.737 1.00 91.75 244 ALA A N 1
ATOM 1913 C CA . ALA A 1 244 ? 3.452 15.857 16.002 1.00 91.75 244 ALA A CA 1
ATOM 1914 C C . ALA A 1 244 ? 2.980 14.994 14.817 1.00 91.75 244 ALA A C 1
ATOM 1916 O O . ALA A 1 244 ? 3.476 15.135 13.697 1.00 91.75 244 ALA A O 1
ATOM 1917 N N . TYR A 1 245 ? 1.974 14.140 15.018 1.00 93.56 245 TYR A N 1
ATOM 1918 C CA . TYR A 1 245 ? 1.399 13.350 13.931 1.00 93.56 245 TYR A CA 1
ATOM 1919 C C . TYR A 1 245 ? 0.698 14.217 12.888 1.00 93.56 245 TYR A C 1
ATOM 1921 O O . TYR A 1 245 ? 0.915 13.990 11.699 1.00 93.56 245 TYR A O 1
ATOM 1929 N N . TRP A 1 246 ? -0.057 15.245 13.284 1.00 95.31 246 TRP A N 1
ATOM 1930 C CA . TRP A 1 246 ? -0.634 16.194 12.324 1.00 95.31 246 TRP A CA 1
ATOM 1931 C C . TRP A 1 246 ? 0.425 16.903 11.474 1.00 95.31 246 TRP A C 1
ATOM 1933 O O . TRP A 1 246 ? 0.242 17.036 10.262 1.00 95.31 246 TRP A O 1
ATOM 1943 N N . LEU A 1 247 ? 1.557 17.294 12.064 1.00 93.94 247 LEU A N 1
ATOM 1944 C CA . LEU A 1 247 ? 2.664 17.896 11.322 1.00 93.94 247 LEU A CA 1
ATOM 1945 C C . LEU A 1 247 ? 3.236 16.926 10.276 1.00 93.94 247 LEU A C 1
ATOM 1947 O O . LEU A 1 247 ? 3.460 17.333 9.135 1.00 93.94 247 LEU A O 1
ATOM 1951 N N . LEU A 1 248 ? 3.397 15.637 10.606 1.00 92.75 248 LEU A N 1
ATOM 1952 C CA . LEU A 1 248 ? 3.812 14.620 9.624 1.00 92.75 248 LEU A CA 1
ATOM 1953 C C . LEU A 1 248 ? 2.793 14.442 8.511 1.00 92.75 248 LEU A C 1
ATOM 1955 O O . LEU A 1 248 ? 3.183 14.348 7.351 1.00 92.75 248 LEU A O 1
ATOM 1959 N N . VAL A 1 249 ? 1.501 14.403 8.842 1.00 95.81 249 VAL A N 1
ATOM 1960 C CA . VAL A 1 249 ? 0.429 14.297 7.844 1.00 95.81 249 VAL A CA 1
ATOM 1961 C C . VAL A 1 249 ? 0.548 15.434 6.829 1.00 95.81 249 VAL A C 1
ATOM 1963 O O . VAL A 1 249 ? 0.570 15.178 5.624 1.00 95.81 249 VAL A O 1
ATOM 1966 N N . LEU A 1 250 ? 0.704 16.674 7.299 1.00 96.44 250 LEU A N 1
ATOM 1967 C CA . LEU A 1 250 ? 0.876 17.839 6.431 1.00 96.44 250 LEU A CA 1
ATOM 1968 C C . LEU A 1 250 ? 2.176 17.773 5.619 1.00 96.44 250 LEU A C 1
ATOM 1970 O O . LEU A 1 250 ? 2.156 18.053 4.420 1.00 96.44 250 LEU A O 1
ATOM 1974 N N . ALA A 1 251 ? 3.286 17.350 6.229 1.00 95.19 251 ALA A N 1
ATOM 1975 C CA . ALA A 1 251 ? 4.565 17.191 5.541 1.00 95.19 251 ALA A CA 1
ATOM 1976 C C . ALA A 1 251 ? 4.493 16.135 4.422 1.00 95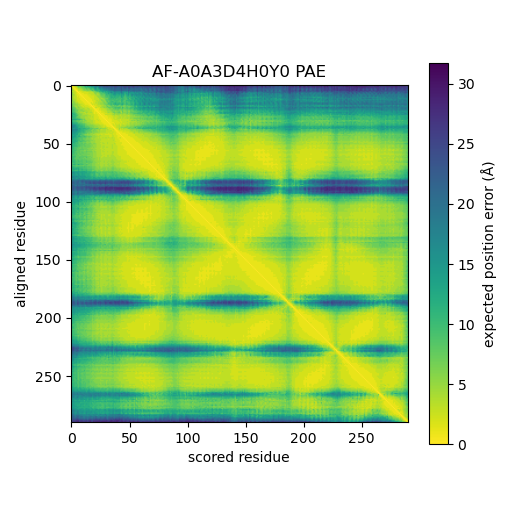.19 251 ALA A C 1
ATOM 1978 O O . ALA A 1 251 ? 4.972 16.378 3.313 1.00 95.19 251 ALA A O 1
ATOM 1979 N N . PHE A 1 252 ? 3.846 14.992 4.673 1.00 96.56 252 PHE A N 1
ATOM 1980 C CA . PHE A 1 252 ? 3.626 13.952 3.668 1.00 96.56 252 PHE A CA 1
ATOM 1981 C C . PHE A 1 252 ? 2.747 14.441 2.516 1.00 96.56 252 PHE A C 1
ATOM 1983 O O . PHE A 1 252 ? 3.078 14.189 1.358 1.00 96.56 252 PHE A O 1
ATOM 1990 N N . ILE A 1 253 ? 1.668 15.176 2.808 1.00 97.62 253 ILE A N 1
ATOM 1991 C CA . ILE A 1 253 ? 0.803 15.769 1.777 1.00 97.62 253 ILE A CA 1
ATOM 1992 C C . ILE A 1 253 ? 1.590 16.781 0.935 1.00 97.62 253 ILE A C 1
ATOM 1994 O O . ILE A 1 253 ? 1.554 16.713 -0.293 1.00 97.62 253 ILE A O 1
ATOM 1998 N N . ALA A 1 254 ? 2.350 17.682 1.564 1.00 96.06 254 ALA A N 1
ATOM 1999 C CA . ALA A 1 254 ? 3.160 18.673 0.858 1.00 96.06 254 ALA A CA 1
ATOM 2000 C C . ALA A 1 254 ? 4.223 18.017 -0.042 1.00 96.06 254 ALA A C 1
ATOM 2002 O O . ALA A 1 254 ? 4.364 18.379 -1.212 1.00 96.06 254 ALA A O 1
ATOM 2003 N N . ALA A 1 255 ? 4.930 17.005 0.466 1.00 95.69 255 ALA A N 1
ATOM 2004 C CA . ALA A 1 255 ? 5.892 16.233 -0.315 1.00 95.69 255 ALA A CA 1
ATOM 2005 C C . ALA A 1 255 ? 5.221 15.473 -1.478 1.00 95.69 255 ALA A C 1
ATOM 2007 O O . ALA A 1 255 ? 5.752 15.462 -2.589 1.00 95.69 255 ALA A O 1
ATOM 2008 N N . ALA A 1 256 ? 4.028 14.904 -1.272 1.00 96.62 256 ALA A N 1
ATOM 2009 C CA . ALA A 1 256 ? 3.261 14.264 -2.340 1.00 96.62 256 ALA A CA 1
ATOM 2010 C C . ALA A 1 256 ? 2.894 15.254 -3.457 1.00 96.62 256 ALA A C 1
ATOM 2012 O O . ALA A 1 256 ? 3.030 14.925 -4.636 1.00 96.62 256 ALA A O 1
ATOM 2013 N N . VAL A 1 257 ? 2.498 16.485 -3.110 1.00 96.00 257 VAL A N 1
ATOM 2014 C CA . VAL A 1 257 ? 2.203 17.543 -4.091 1.00 96.00 257 VAL A CA 1
ATOM 2015 C C . VAL A 1 257 ? 3.428 17.847 -4.957 1.00 96.00 257 VAL A C 1
ATOM 2017 O O . VAL A 1 257 ? 3.309 17.860 -6.182 1.00 96.00 257 VAL A O 1
ATOM 2020 N N . PHE A 1 258 ? 4.615 18.022 -4.366 1.00 94.06 258 PHE A N 1
ATOM 2021 C CA . PHE A 1 258 ? 5.844 18.244 -5.139 1.00 94.06 258 PHE A CA 1
ATOM 2022 C C . PHE A 1 258 ? 6.156 17.086 -6.102 1.00 94.06 258 PHE A C 1
ATOM 2024 O O . PHE A 1 258 ? 6.534 17.327 -7.253 1.00 94.06 258 PHE A O 1
ATOM 2031 N N . LEU A 1 259 ? 5.940 15.837 -5.678 1.00 93.50 259 LEU A N 1
ATOM 2032 C CA . LEU A 1 259 ? 6.117 14.660 -6.531 1.00 93.50 259 LEU A CA 1
ATOM 2033 C C . LEU A 1 259 ? 5.089 14.586 -7.670 1.00 93.50 259 LEU A C 1
ATOM 2035 O O . LEU A 1 259 ? 5.453 14.249 -8.798 1.00 93.50 259 LEU A O 1
ATOM 2039 N N . PHE A 1 260 ? 3.829 14.953 -7.428 1.00 95.00 260 PHE A N 1
ATOM 2040 C CA . PHE A 1 260 ? 2.815 15.005 -8.485 1.00 95.00 260 PHE A CA 1
ATOM 2041 C C . PHE A 1 260 ? 3.076 16.124 -9.493 1.00 95.00 260 PHE A C 1
ATOM 2043 O O . PHE A 1 260 ? 2.934 15.904 -10.697 1.00 95.00 260 PHE A O 1
ATOM 2050 N N . LEU A 1 261 ? 3.547 17.291 -9.041 1.00 92.88 261 LEU A N 1
ATOM 2051 C CA . LEU A 1 261 ? 4.001 18.357 -9.939 1.00 92.88 261 LEU A CA 1
ATOM 2052 C C . LEU A 1 261 ? 5.154 17.876 -10.836 1.00 92.88 261 LEU A C 1
ATOM 2054 O O . LEU A 1 261 ? 5.223 18.241 -12.015 1.00 92.88 261 LEU A O 1
ATOM 2058 N N . ASN A 1 262 ? 6.011 16.985 -10.323 1.00 91.00 262 ASN A N 1
ATOM 2059 C CA . ASN A 1 262 ? 7.102 16.409 -11.100 1.00 91.00 262 ASN A CA 1
ATOM 2060 C C . ASN A 1 262 ? 6.641 15.512 -12.260 1.00 91.00 262 ASN A C 1
ATOM 2062 O O . ASN A 1 262 ? 7.358 15.395 -13.253 1.00 91.00 262 ASN A O 1
ATOM 2066 N N . ILE A 1 263 ? 5.435 14.933 -12.204 1.00 89.38 263 ILE A N 1
ATOM 2067 C CA . ILE A 1 263 ? 4.894 14.125 -13.313 1.00 89.38 263 ILE A CA 1
ATOM 2068 C C . ILE A 1 263 ? 4.841 14.953 -14.607 1.00 89.38 263 ILE A C 1
ATOM 2070 O O . ILE A 1 263 ? 5.151 14.448 -15.691 1.00 89.38 263 ILE A O 1
ATOM 2074 N N . ARG A 1 264 ? 4.474 16.238 -14.494 1.00 87.94 264 ARG A N 1
ATOM 2075 C CA . ARG A 1 264 ? 4.362 17.156 -15.634 1.00 87.94 264 ARG A CA 1
ATOM 2076 C C . ARG A 1 264 ? 5.653 17.927 -15.891 1.00 87.94 264 ARG A C 1
ATOM 2078 O O . ARG A 1 264 ? 6.038 18.065 -17.047 1.00 87.94 264 ARG A O 1
ATOM 2085 N N . ALA A 1 265 ? 6.316 18.396 -14.834 1.00 81.12 265 ALA A N 1
ATOM 2086 C CA . ALA A 1 265 ? 7.521 19.216 -14.948 1.00 81.12 265 ALA A CA 1
ATOM 2087 C C . ALA A 1 265 ? 8.781 18.419 -15.330 1.00 81.12 265 ALA A C 1
ATOM 2089 O O . ALA A 1 265 ? 9.689 18.989 -15.926 1.00 81.12 265 ALA A O 1
ATOM 2090 N N . ARG A 1 266 ? 8.840 17.116 -15.004 1.00 79.31 266 ARG A N 1
ATOM 2091 C CA . ARG A 1 266 ? 9.984 16.217 -15.262 1.00 79.31 266 ARG A CA 1
ATOM 2092 C C . ARG A 1 266 ? 11.330 16.804 -14.805 1.00 79.31 266 ARG A C 1
ATOM 2094 O O . ARG A 1 266 ? 12.343 16.643 -15.478 1.00 79.31 266 ARG A O 1
ATOM 2101 N N . ASN A 1 267 ? 11.323 17.490 -13.665 1.00 78.12 267 ASN A N 1
ATOM 2102 C CA . ASN A 1 267 ? 12.457 18.212 -13.102 1.00 78.12 267 ASN A CA 1
ATOM 2103 C C . ASN A 1 267 ? 13.019 17.467 -11.879 1.00 78.12 267 ASN A C 1
ATOM 2105 O O . ASN A 1 267 ? 12.322 17.245 -10.888 1.00 78.12 267 ASN A O 1
ATOM 2109 N N . THR A 1 268 ? 14.310 17.140 -11.905 1.00 76.25 268 THR A N 1
ATOM 2110 C CA . THR A 1 268 ? 15.005 16.422 -10.824 1.00 76.25 268 THR A CA 1
ATOM 2111 C C . THR A 1 268 ? 15.017 17.171 -9.488 1.00 76.25 268 THR A C 1
ATOM 2113 O O . THR A 1 268 ? 15.137 16.538 -8.442 1.00 76.25 268 THR A O 1
ATOM 2116 N N . GLN A 1 269 ? 14.811 18.493 -9.477 1.00 83.31 269 GLN A N 1
ATOM 2117 C CA . GLN A 1 269 ? 14.773 19.279 -8.240 1.00 83.31 269 GLN A CA 1
ATOM 2118 C C . GLN A 1 269 ? 13.511 19.047 -7.391 1.00 83.31 269 GLN A C 1
ATOM 2120 O O . GLN A 1 269 ? 13.553 19.230 -6.176 1.00 83.31 269 GLN A O 1
ATOM 2125 N N . LEU A 1 270 ? 12.378 18.664 -7.991 1.00 84.12 270 LEU A N 1
ATOM 2126 C CA . LEU A 1 270 ? 11.111 18.524 -7.256 1.00 84.12 270 LEU A CA 1
ATOM 2127 C C . LEU A 1 270 ? 11.118 17.329 -6.279 1.00 84.12 270 LEU A C 1
ATOM 2129 O O . LEU A 1 270 ? 10.717 17.510 -5.125 1.00 84.12 270 LEU A O 1
ATOM 2133 N N . PRO A 1 271 ? 11.641 16.144 -6.648 1.00 84.25 271 PRO A N 1
ATOM 2134 C CA . PRO A 1 271 ? 11.852 15.060 -5.688 1.00 84.25 271 PRO A CA 1
ATOM 2135 C C . PRO A 1 271 ? 12.824 15.423 -4.563 1.00 84.25 271 PRO A C 1
ATOM 2137 O O . PRO A 1 271 ? 12.553 15.101 -3.411 1.00 84.25 271 PRO A O 1
ATOM 2140 N N . VAL A 1 272 ? 13.895 16.171 -4.854 1.00 86.69 272 VAL A N 1
ATOM 2141 C CA . VAL A 1 272 ? 14.840 16.642 -3.822 1.00 86.69 272 VAL A CA 1
ATOM 2142 C C . VAL A 1 272 ? 14.140 17.551 -2.809 1.00 86.69 272 VAL A C 1
ATOM 2144 O O . VAL A 1 272 ? 14.290 17.360 -1.605 1.00 86.69 272 VAL A O 1
ATOM 2147 N N . ARG A 1 273 ? 13.304 18.490 -3.274 1.00 89.81 273 ARG A N 1
ATOM 2148 C CA . ARG A 1 273 ? 12.483 19.340 -2.390 1.00 89.81 273 ARG A CA 1
ATOM 2149 C C . ARG A 1 273 ? 11.508 18.520 -1.547 1.00 89.81 273 ARG A C 1
ATOM 2151 O O . ARG A 1 273 ? 11.323 18.821 -0.375 1.00 89.81 273 ARG A O 1
ATOM 2158 N N . SER A 1 274 ? 10.930 17.467 -2.123 1.00 86.31 274 SER A N 1
ATOM 2159 C CA . SER A 1 274 ? 10.035 16.551 -1.404 1.00 86.31 274 SER A CA 1
ATOM 2160 C C . SER A 1 274 ? 10.767 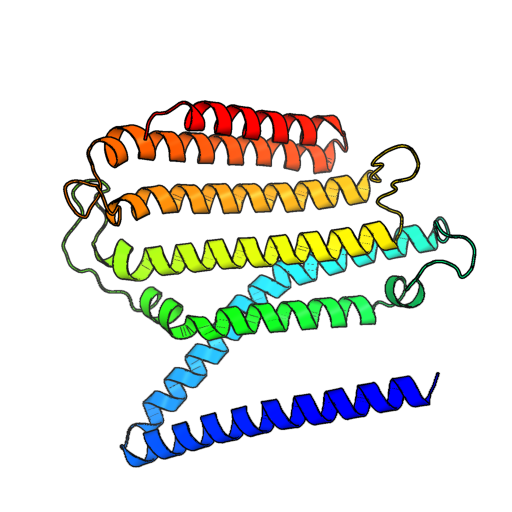15.871 -0.244 1.00 86.31 274 SER A C 1
ATOM 2162 O O . SER A 1 274 ? 10.274 15.872 0.879 1.00 86.31 274 SER A O 1
ATOM 2164 N N . VAL A 1 275 ? 11.980 15.363 -0.490 1.00 88.25 275 VAL A N 1
ATOM 2165 C CA . VAL A 1 275 ? 12.836 14.776 0.554 1.00 88.25 275 VAL A CA 1
ATOM 2166 C C . VAL A 1 275 ? 13.204 15.817 1.613 1.00 88.25 275 VAL A C 1
ATOM 2168 O O . VAL A 1 275 ? 13.101 15.524 2.801 1.00 88.25 275 VAL A O 1
ATOM 2171 N N . ALA A 1 276 ? 13.563 17.040 1.214 1.00 88.94 276 ALA A N 1
ATOM 2172 C CA . ALA A 1 276 ? 13.900 18.112 2.150 1.00 88.94 276 ALA A CA 1
ATOM 2173 C C . ALA A 1 276 ? 12.737 18.454 3.101 1.00 88.94 276 ALA A C 1
ATOM 2175 O O . ALA A 1 276 ? 12.958 18.609 4.300 1.00 88.94 276 ALA A O 1
ATOM 2176 N N . VAL A 1 277 ? 11.498 18.505 2.594 1.00 90.69 277 VAL A N 1
ATOM 2177 C CA . VAL A 1 277 ? 10.291 18.713 3.418 1.00 90.69 277 VAL A CA 1
ATOM 2178 C C . VAL A 1 277 ? 10.115 17.588 4.438 1.00 90.69 277 VAL A C 1
ATOM 2180 O O . VAL A 1 277 ? 9.838 17.859 5.606 1.00 90.69 277 VAL A O 1
ATOM 2183 N N . LEU A 1 278 ? 10.310 16.332 4.026 1.00 89.69 278 LEU A N 1
ATOM 2184 C CA . LEU A 1 278 ? 10.181 15.181 4.923 1.00 89.69 278 LEU A CA 1
ATOM 2185 C C . LEU A 1 278 ? 11.265 15.164 6.002 1.00 89.69 278 LEU A C 1
ATOM 2187 O 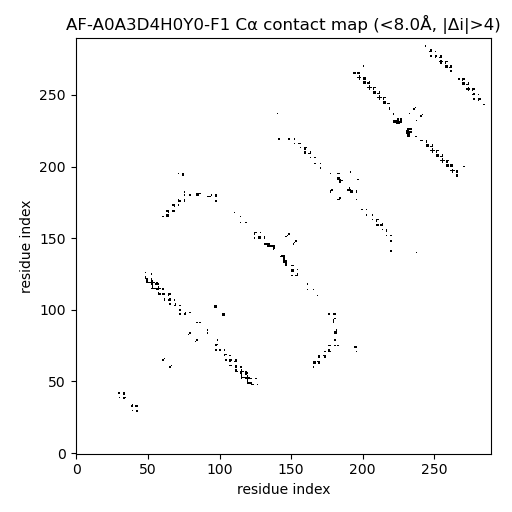O . LEU A 1 278 ? 10.956 14.931 7.168 1.00 89.69 278 LEU A O 1
ATOM 2191 N N . VAL A 1 279 ? 12.519 15.441 5.633 1.00 87.44 279 VAL A N 1
ATOM 2192 C CA . VAL A 1 279 ? 13.640 15.516 6.581 1.00 87.44 279 VAL A CA 1
ATOM 2193 C C . VAL A 1 279 ? 13.426 16.660 7.570 1.00 87.44 279 VAL A C 1
ATOM 2195 O O . VAL A 1 279 ? 13.556 16.450 8.773 1.00 87.44 279 VAL A O 1
ATOM 2198 N N . GLY A 1 280 ? 13.025 17.842 7.092 1.00 84.94 280 GLY A N 1
ATOM 2199 C CA . GLY A 1 280 ? 12.701 18.979 7.955 1.00 84.94 280 GLY A CA 1
ATOM 2200 C C . GLY A 1 280 ? 11.571 18.666 8.939 1.00 84.94 280 GLY A C 1
ATOM 2201 O O . GLY A 1 280 ? 11.703 18.936 10.132 1.00 84.94 280 GLY A O 1
ATOM 2202 N N . GLY A 1 281 ? 10.496 18.025 8.467 1.00 82.56 281 GLY A N 1
ATOM 2203 C CA . GLY A 1 281 ? 9.391 17.583 9.322 1.00 82.56 281 GLY A CA 1
ATOM 2204 C C . GLY A 1 281 ? 9.806 16.527 10.353 1.00 82.56 281 GLY A C 1
ATOM 2205 O O . GLY A 1 281 ? 9.402 16.607 11.511 1.00 82.56 281 GLY A O 1
ATOM 2206 N N . ALA A 1 282 ? 10.651 15.567 9.965 1.00 81.31 282 ALA A N 1
ATOM 2207 C CA . ALA A 1 282 ? 11.153 14.531 10.866 1.00 81.31 282 ALA A CA 1
ATOM 2208 C C . ALA A 1 282 ? 12.061 15.103 11.964 1.00 81.31 282 ALA A C 1
ATOM 2210 O O . ALA A 1 282 ? 11.922 14.720 13.123 1.00 81.31 282 ALA A O 1
ATOM 2211 N N . ILE A 1 283 ? 12.950 16.042 11.624 1.00 83.56 283 ILE A N 1
ATOM 2212 C CA . ILE A 1 283 ? 13.825 16.716 12.596 1.00 83.56 283 ILE A CA 1
ATOM 2213 C C . ILE A 1 283 ? 12.996 17.534 13.590 1.00 83.56 283 ILE A C 1
ATOM 2215 O O . ILE A 1 283 ? 13.233 17.443 14.793 1.00 83.56 283 ILE A O 1
ATOM 2219 N N . ALA A 1 284 ? 11.997 18.282 13.109 1.00 80.06 284 ALA A N 1
ATOM 2220 C CA . ALA A 1 284 ? 11.123 19.082 13.967 1.00 80.06 284 ALA A CA 1
ATOM 2221 C C . ALA A 1 284 ? 10.418 18.237 15.042 1.00 80.06 284 ALA A C 1
ATOM 2223 O O . ALA A 1 284 ? 10.195 18.709 16.151 1.00 80.06 284 ALA A O 1
ATOM 2224 N N . ILE A 1 285 ? 10.105 16.979 14.727 1.00 77.88 285 ILE A N 1
ATOM 2225 C CA . ILE A 1 285 ? 9.435 16.056 15.648 1.00 77.88 285 ILE A CA 1
ATOM 2226 C C . ILE A 1 285 ? 10.422 15.274 16.503 1.00 77.88 285 ILE A C 1
ATOM 2228 O O . ILE A 1 285 ? 10.165 15.078 17.682 1.00 77.88 285 ILE A O 1
ATOM 2232 N N . GLY A 1 286 ? 11.558 14.844 15.949 1.00 71.44 286 GLY A N 1
ATOM 2233 C CA . GLY A 1 286 ? 12.607 14.166 16.716 1.00 71.44 286 GLY A CA 1
ATOM 2234 C C . GLY A 1 286 ? 13.228 15.050 17.803 1.00 71.44 286 GLY A C 1
ATOM 2235 O O . GLY A 1 286 ? 13.805 14.533 18.753 1.00 71.44 286 GLY A O 1
ATOM 2236 N N . ALA A 1 287 ? 13.080 16.372 17.686 1.00 65.25 287 ALA A N 1
ATOM 2237 C CA . ALA A 1 287 ? 13.455 17.340 18.711 1.00 65.25 287 ALA A CA 1
ATOM 2238 C C . ALA A 1 287 ? 12.456 17.426 19.884 1.00 65.25 287 ALA A C 1
ATOM 2240 O O . ALA A 1 287 ? 12.748 18.086 20.881 1.00 65.25 287 ALA A O 1
ATOM 2241 N N . VAL A 1 288 ? 11.286 16.784 19.785 1.00 64.62 288 VAL A N 1
ATOM 2242 C CA . VAL A 1 288 ? 10.282 16.755 20.852 1.00 64.62 288 VAL A CA 1
ATOM 2243 C C . VAL A 1 288 ? 10.652 15.662 21.868 1.00 64.62 288 VAL A C 1
ATOM 2245 O O . VAL A 1 288 ? 10.778 14.501 21.475 1.00 64.62 288 VAL A O 1
ATOM 2248 N N . PRO A 1 289 ? 10.840 15.992 23.162 1.00 56.47 289 PRO A N 1
ATOM 2249 C CA . PRO A 1 289 ? 11.172 14.997 24.176 1.00 56.47 289 PRO A CA 1
ATOM 2250 C C . PRO A 1 289 ? 10.036 13.981 24.374 1.00 56.47 289 PRO A C 1
ATOM 2252 O O . PRO A 1 289 ? 8.860 14.352 24.361 1.00 56.47 289 PRO A O 1
ATOM 2255 N N . ALA A 1 290 ? 10.417 12.711 24.550 1.00 53.19 290 ALA A N 1
ATOM 2256 C CA . ALA A 1 290 ? 9.526 11.567 24.766 1.00 53.19 290 ALA A CA 1
ATOM 2257 C C . ALA A 1 290 ? 9.071 11.404 26.228 1.00 53.19 290 ALA A C 1
ATOM 2259 O O . ALA A 1 290 ? 9.874 11.683 27.151 1.00 53.19 290 ALA A O 1
#

Solvent-accessible surface area (backbone atoms only — not comparable to full-atom values): 15094 Å² total; per-residue (Å²): 116,70,70,61,55,54,51,51,52,52,51,51,51,52,51,50,47,54,56,49,50,54,51,51,51,51,54,51,50,51,51,53,53,30,47,77,66,81,37,46,69,55,54,52,51,52,51,51,41,26,50,51,29,18,50,53,37,20,50,53,29,37,63,51,29,35,48,47,44,50,52,44,47,50,54,47,40,52,45,49,70,75,68,48,67,85,45,65,96,88,67,52,84,55,53,71,48,60,67,33,69,62,49,51,52,52,53,32,50,54,53,22,50,54,46,6,50,56,34,17,72,42,24,69,47,53,49,40,44,76,68,58,66,82,70,87,45,62,44,92,85,81,66,44,43,50,32,44,66,74,25,43,45,58,39,50,52,48,51,40,51,50,52,50,50,43,49,50,53,31,49,52,54,38,48,52,53,32,41,72,58,53,39,41,39,74,87,95,48,87,45,60,40,59,66,59,46,18,52,51,26,41,54,51,17,54,48,28,45,48,49,20,52,44,38,56,51,49,53,66,50,34,57,71,31,82,46,96,90,48,81,27,57,46,72,61,43,65,76,43,48,41,56,48,34,50,50,46,26,51,30,26,44,54,24,19,50,35,15,48,52,20,49,78,67,55,46,77,65,32,55,53,51,21,52,52,42,44,53,53,45,48,51,66,46,70,71,53,86,131

Foldseek 3Di:
DVVVVVVVVVVCVVVCVVVVVVVVVVLVVVCVVCVVVVNNVVSVVLVVLLVVQLVVQLVVLCVQQVVLLVLLLVVLLVCCVPPNFPDPPPPQVCVVLSNDPVNSVVVSNVRSNVLSNVRSVCSVLVVLQVPFDFPPDADPQPRHTVSCVVRVLVSLLVVLVSLLVSLVVSLVSSVVSCVSSVCFDPDPHTHHHLQSLLSSLLSLLVNLQSVLSNLLSVLVVLQQDPDPPDGGRDPCSRPPVNVLSVLSSVLSNVLSVLSNVCNPVSDPVSNVVNVVSNVVSVVVNVPDDD

Mean predicted aligned error: 7.47 Å

Sequence (290 aa):
MEQRSKRWIVLTVLLGGFFGINFLVSYYTDWLWFGGLDHAAVFWRMLQARFASGILFGAIALLIVGTNIWLAGQFTRQALRLGGSPWEDGEAPGEVLLRSRMAYVVAAGALVFVLGNIGASQWPLLLRYMYDHPFGVSDPIFSQDVAYYVFSLPFYEFVAGFLIGALVVSAVAVGLIYAAAGGIRFQEGLEVMPRPMAHLSGLAGVFLLVLAWKYRLKIYGLLYSQGRVAFGAGWVDVNVQVWAYWLLVLAFIAAAVFLFLNIRARNTQLPVRSVAVLVGGAIAIGAVPA